Protein AF-A0A6P8I8G4-F1 (afdb_monomer_lite)

Structure (mmCIF, N/CA/C/O backbone):
data_AF-A0A6P8I8G4-F1
#
_entry.id   AF-A0A6P8I8G4-F1
#
loop_
_atom_site.group_PDB
_atom_site.id
_atom_site.type_symbol
_atom_site.label_atom_id
_atom_site.label_alt_id
_atom_site.label_comp_id
_atom_site.label_asym_id
_atom_site.label_entity_id
_atom_site.label_seq_id
_atom_site.pdbx_PDB_ins_code
_atom_site.Cartn_x
_atom_site.Cartn_y
_atom_site.Cartn_z
_atom_site.occupancy
_atom_site.B_iso_or_equiv
_atom_site.auth_seq_id
_atom_site.auth_comp_id
_atom_site.auth_asym_id
_atom_site.auth_atom_id
_atom_site.pdbx_PDB_model_num
ATOM 1 N N . MET A 1 1 ? 8.157 68.968 18.684 1.00 52.09 1 MET A N 1
ATOM 2 C CA . MET A 1 1 ? 7.651 67.632 19.078 1.00 52.09 1 MET A CA 1
ATOM 3 C C . MET A 1 1 ? 6.289 67.262 18.448 1.00 52.09 1 MET A C 1
ATOM 5 O O . MET A 1 1 ? 5.593 66.430 19.000 1.00 52.09 1 MET A O 1
ATOM 9 N N . PHE A 1 2 ? 5.919 67.793 17.266 1.00 42.22 2 PHE A N 1
ATOM 10 C CA . PHE A 1 2 ? 4.604 67.531 16.630 1.00 42.22 2 PHE A CA 1
ATOM 11 C C . PHE A 1 2 ? 4.663 67.019 15.173 1.00 42.22 2 PHE A C 1
ATOM 13 O O . PHE A 1 2 ? 3.629 66.784 14.564 1.00 42.22 2 PHE A O 1
ATOM 20 N N . ARG A 1 3 ? 5.857 66.801 14.599 1.00 41.97 3 ARG A N 1
ATOM 21 C CA . ARG A 1 3 ? 6.014 66.341 13.199 1.00 41.97 3 ARG A CA 1
ATOM 22 C C . ARG A 1 3 ? 6.371 64.860 13.024 1.00 41.97 3 ARG A C 1
ATOM 24 O O . ARG A 1 3 ? 6.314 64.367 11.907 1.00 41.97 3 ARG A O 1
ATOM 31 N N . VAL A 1 4 ? 6.677 64.139 14.104 1.00 45.50 4 VAL A N 1
ATOM 32 C CA . VAL A 1 4 ? 7.013 62.699 14.046 1.00 45.50 4 VAL A CA 1
ATOM 33 C C . VAL A 1 4 ? 5.788 61.809 14.319 1.00 45.50 4 VAL A C 1
ATOM 35 O O . VAL A 1 4 ? 5.730 60.684 13.841 1.00 45.50 4 VAL A O 1
ATOM 38 N N . LEU A 1 5 ? 4.749 62.330 14.987 1.00 41.81 5 LEU A N 1
ATOM 39 C CA . LEU A 1 5 ? 3.529 61.568 15.299 1.00 41.81 5 LEU A CA 1
ATOM 40 C C . LEU A 1 5 ? 2.551 61.444 14.108 1.00 41.81 5 LEU A C 1
ATOM 42 O O . LEU A 1 5 ? 1.743 60.524 14.069 1.00 41.81 5 LEU A O 1
ATOM 46 N N . VAL A 1 6 ? 2.635 62.336 13.111 1.00 47.22 6 VAL A N 1
ATOM 47 C CA . VAL A 1 6 ? 1.708 62.351 11.960 1.00 47.22 6 VAL A CA 1
ATOM 48 C C . VAL A 1 6 ? 2.085 61.316 10.889 1.00 47.22 6 VAL A C 1
ATOM 50 O O . VAL A 1 6 ? 1.207 60.753 10.244 1.00 47.22 6 VAL A O 1
ATOM 53 N N . LEU A 1 7 ? 3.369 60.976 10.738 1.00 39.28 7 LEU A N 1
ATOM 54 C CA . LEU A 1 7 ? 3.827 60.013 9.720 1.00 39.28 7 LEU A CA 1
ATOM 55 C C . LEU A 1 7 ? 3.598 58.539 10.106 1.00 39.28 7 LEU A C 1
ATOM 57 O O . LEU A 1 7 ? 3.526 57.679 9.226 1.00 39.28 7 LEU A O 1
ATOM 61 N N . VAL A 1 8 ? 3.410 58.243 11.396 1.00 43.66 8 VAL A N 1
ATOM 62 C CA . VAL A 1 8 ? 3.087 56.883 11.868 1.00 43.66 8 VAL A CA 1
ATOM 63 C C . VAL A 1 8 ? 1.589 56.578 11.716 1.00 43.66 8 VAL A C 1
ATOM 65 O O . VAL A 1 8 ? 1.216 55.438 11.466 1.00 43.66 8 VAL A O 1
ATOM 68 N N . LEU A 1 9 ? 0.714 57.589 11.764 1.00 40.69 9 LEU A N 1
ATOM 69 C CA . LEU A 1 9 ? -0.734 57.386 11.604 1.00 40.69 9 LEU A CA 1
ATOM 70 C C . LEU A 1 9 ? -1.183 57.268 10.135 1.00 40.69 9 LEU A C 1
ATOM 72 O O . LEU A 1 9 ? -2.139 56.550 9.855 1.00 40.69 9 LEU A O 1
ATOM 76 N N . VAL A 1 10 ? -0.471 57.880 9.181 1.00 44.62 10 VAL A N 1
ATOM 77 C CA . VAL A 1 10 ? -0.792 57.757 7.740 1.00 44.62 10 VAL A CA 1
ATOM 78 C C . VAL A 1 10 ? -0.366 56.397 7.161 1.00 44.62 10 VAL A C 1
ATOM 80 O O . VAL A 1 10 ? -1.008 55.878 6.248 1.00 44.62 10 VAL A O 1
ATOM 83 N N . SER A 1 11 ? 0.668 55.767 7.724 1.00 40.31 11 SER A N 1
ATOM 84 C CA . SER A 1 11 ? 1.157 54.451 7.284 1.00 40.31 11 SER A CA 1
ATOM 85 C C . SER A 1 11 ? 0.366 53.269 7.864 1.00 40.31 11 SER A C 1
ATOM 87 O O . SER A 1 11 ? 0.364 52.197 7.265 1.00 40.31 11 SER A O 1
ATOM 89 N N . LEU A 1 12 ? -0.379 53.466 8.959 1.00 39.75 12 LEU A N 1
ATOM 90 C CA . LEU A 1 12 ? -1.293 52.456 9.514 1.00 39.75 12 LEU A CA 1
ATOM 91 C C . LEU A 1 12 ? -2.688 52.462 8.861 1.00 39.75 12 LEU A C 1
ATOM 93 O O . LEU A 1 12 ? -3.336 51.426 8.831 1.00 39.75 12 LEU A O 1
ATOM 97 N N . TRP A 1 13 ? -3.121 53.565 8.239 1.00 36.59 13 TRP A N 1
ATOM 98 C CA . TRP A 1 13 ? -4.384 53.610 7.477 1.00 36.59 13 TRP A CA 1
ATOM 99 C C . TRP A 1 13 ? -4.285 53.058 6.041 1.00 36.59 13 TRP A C 1
ATOM 101 O O . TRP A 1 13 ? -5.309 52.749 5.430 1.00 36.59 13 TRP A O 1
ATOM 111 N N . SER A 1 14 ? -3.074 52.883 5.498 1.00 38.28 14 SER A N 1
ATOM 112 C CA . SER A 1 14 ? -2.869 52.318 4.149 1.00 38.28 14 SER A CA 1
ATOM 113 C C . SER A 1 14 ? -2.662 50.798 4.117 1.00 38.28 14 SER A C 1
ATOM 115 O O . SER A 1 14 ? -2.617 50.232 3.033 1.00 38.28 14 SER A O 1
ATOM 117 N N . LEU A 1 15 ? -2.561 50.111 5.263 1.00 39.62 15 LEU A N 1
ATOM 118 C CA . LEU A 1 15 ? -2.460 48.640 5.294 1.00 39.62 15 LEU A CA 1
ATOM 119 C C . LEU A 1 15 ? -3.790 47.923 5.585 1.00 39.62 15 LEU A C 1
ATOM 121 O O . LEU A 1 15 ? -3.878 46.707 5.418 1.00 39.62 15 LEU A O 1
ATOM 125 N N . GLU A 1 16 ? -4.840 48.651 5.968 1.00 42.16 16 GLU A N 1
ATOM 126 C CA . GLU A 1 16 ? -6.130 48.065 6.371 1.00 42.16 16 GLU A CA 1
ATOM 127 C C . GLU A 1 16 ? -7.228 48.170 5.294 1.00 42.16 16 GLU A C 1
ATOM 129 O O . GLU A 1 16 ? -8.323 47.631 5.451 1.00 42.16 16 GLU A O 1
ATOM 134 N N . THR A 1 17 ? -6.923 48.781 4.145 1.00 41.97 17 THR A N 1
ATOM 135 C CA . THR A 1 17 ? -7.862 48.975 3.023 1.00 41.97 17 THR A CA 1
ATOM 136 C C . THR A 1 17 ? -7.674 47.998 1.851 1.00 41.97 17 THR A C 1
ATOM 138 O O . THR A 1 17 ? -8.617 47.787 1.086 1.00 41.97 17 THR A O 1
ATOM 141 N N . ASP A 1 18 ? -6.545 47.285 1.759 1.00 41.59 18 ASP A N 1
ATOM 142 C CA . ASP A 1 18 ? -6.313 46.282 0.698 1.00 41.59 18 ASP A CA 1
ATOM 143 C C . ASP A 1 18 ? -6.870 44.880 1.016 1.00 41.59 18 ASP A C 1
ATOM 145 O O . ASP A 1 18 ? -7.129 44.078 0.116 1.00 41.59 18 ASP A O 1
ATOM 149 N N . SER A 1 19 ? -7.160 44.585 2.287 1.00 41.38 19 SER A N 1
ATOM 150 C CA . SER A 1 19 ? -7.697 43.274 2.701 1.00 41.38 19 SER A CA 1
ATOM 151 C C . SER A 1 19 ? -9.216 43.135 2.492 1.00 41.38 19 SER A C 1
ATOM 153 O O . SER A 1 19 ? -9.736 42.023 2.385 1.00 41.38 19 SER A O 1
ATOM 155 N N . LEU A 1 20 ? -9.944 44.253 2.390 1.00 42.12 20 LEU A N 1
ATOM 156 C CA . LEU A 1 20 ? -11.403 44.279 2.198 1.00 42.12 20 LEU A CA 1
ATOM 157 C C . LEU A 1 20 ? -11.822 44.258 0.715 1.00 42.12 20 LEU A C 1
ATOM 159 O O . LEU A 1 20 ? -12.895 43.744 0.392 1.00 42.12 20 LEU A O 1
ATOM 163 N N . ASN A 1 21 ? -10.960 44.712 -0.202 1.00 39.59 21 ASN A N 1
ATOM 164 C CA . ASN A 1 21 ? -11.251 44.738 -1.643 1.00 39.59 21 ASN A CA 1
ATOM 165 C C . ASN A 1 21 ? -11.107 43.371 -2.341 1.00 39.59 21 ASN A C 1
ATOM 167 O O . ASN A 1 21 ? -11.777 43.109 -3.343 1.00 39.59 21 ASN A O 1
ATOM 171 N N . ILE A 1 22 ? -10.311 42.450 -1.790 1.00 43.44 22 ILE A N 1
ATOM 172 C CA . ILE A 1 22 ? -10.164 41.089 -2.338 1.00 43.44 22 ILE A CA 1
ATOM 173 C C . ILE A 1 22 ? -11.369 40.206 -1.959 1.00 43.44 22 ILE A C 1
ATOM 175 O O . ILE A 1 22 ? -11.795 39.358 -2.747 1.00 43.44 22 ILE A O 1
ATOM 179 N N . LEU A 1 23 ? -11.996 40.456 -0.802 1.00 41.53 23 LEU A N 1
ATOM 180 C CA . LEU A 1 23 ? -13.185 39.718 -0.359 1.00 41.53 23 LEU A CA 1
ATOM 181 C C . LEU A 1 23 ? -14.470 40.130 -1.101 1.00 41.53 23 LEU A C 1
ATOM 183 O O . LEU A 1 23 ? -15.397 39.324 -1.215 1.00 41.53 23 LEU A O 1
ATOM 187 N N . PHE A 1 24 ? -14.528 41.355 -1.636 1.00 38.84 24 PHE A N 1
ATOM 188 C CA . PHE A 1 24 ? -15.675 41.839 -2.412 1.00 38.84 24 PHE A CA 1
ATOM 189 C C . PHE A 1 24 ? -15.675 41.344 -3.867 1.00 38.84 24 PHE A C 1
ATOM 191 O O . PHE A 1 24 ? -16.743 41.064 -4.408 1.00 38.84 24 PHE A O 1
ATOM 198 N N . ARG A 1 25 ? -14.508 41.112 -4.491 1.00 40.84 25 ARG A N 1
ATOM 199 C CA . ARG A 1 25 ? -14.449 40.575 -5.867 1.00 40.84 25 ARG A CA 1
ATOM 200 C C . ARG A 1 25 ? -14.755 39.079 -5.997 1.00 40.84 25 ARG A C 1
ATOM 202 O O . ARG A 1 25 ? -15.101 38.643 -7.091 1.00 40.84 25 ARG A O 1
ATOM 209 N N . GLN A 1 26 ? -14.688 38.291 -4.921 1.00 40.59 26 GLN A N 1
ATOM 210 C CA . GLN A 1 26 ? -15.059 36.866 -4.971 1.00 40.59 26 GLN A CA 1
ATOM 211 C C . GLN A 1 26 ? -16.558 36.599 -4.757 1.00 40.59 26 GLN A C 1
ATOM 213 O O . GLN A 1 26 ? -17.049 35.547 -5.165 1.00 40.59 26 GLN A O 1
ATOM 218 N N . LYS A 1 27 ? -17.314 37.536 -4.166 1.00 38.44 27 LYS A N 1
ATOM 219 C CA . LYS A 1 27 ? -18.758 37.356 -3.924 1.00 38.44 27 LYS A CA 1
ATOM 220 C C . LYS A 1 27 ? -19.634 37.647 -5.146 1.00 38.44 27 LYS A C 1
ATOM 222 O O . LYS A 1 27 ? -20.702 37.049 -5.261 1.00 38.44 27 LYS A O 1
ATOM 227 N N . GLU A 1 28 ? -19.152 38.442 -6.099 1.00 39.75 28 GLU A N 1
ATOM 228 C CA . GLU A 1 28 ? -19.942 38.811 -7.284 1.00 39.75 28 GLU A CA 1
ATOM 229 C C . GLU A 1 28 ? -19.850 37.806 -8.443 1.00 39.75 28 GLU A C 1
ATOM 231 O O . GLU A 1 28 ? -20.702 37.795 -9.328 1.00 39.75 28 GLU A O 1
ATOM 236 N N . VAL A 1 29 ? -18.895 36.872 -8.395 1.00 40.12 29 VAL A N 1
ATOM 237 C CA . VAL A 1 29 ? -18.804 35.758 -9.360 1.00 40.12 29 VAL A CA 1
ATOM 238 C C . VAL A 1 29 ? -19.748 34.602 -8.984 1.00 40.12 29 VAL A C 1
ATOM 240 O O . VAL A 1 29 ? -20.195 33.853 -9.848 1.00 40.12 29 VAL A O 1
ATOM 243 N N . ILE A 1 30 ? -20.140 34.486 -7.710 1.00 40.66 30 ILE A N 1
ATOM 244 C CA . ILE A 1 30 ? -21.003 33.392 -7.224 1.00 40.66 30 ILE A CA 1
ATOM 245 C C . ILE A 1 30 ? -22.498 33.672 -7.482 1.00 40.66 30 ILE A C 1
ATOM 247 O O . ILE A 1 30 ? -23.284 32.734 -7.607 1.00 40.66 30 ILE A O 1
ATOM 251 N N . LYS A 1 31 ? -22.906 34.936 -7.671 1.00 36.34 31 LYS A N 1
ATOM 252 C CA . LYS A 1 31 ? -24.306 35.296 -7.977 1.00 36.34 31 LYS A CA 1
ATOM 253 C C . LYS A 1 31 ? -24.721 35.123 -9.445 1.00 36.34 31 LYS A C 1
ATOM 255 O O . LYS A 1 31 ? -25.916 35.118 -9.723 1.00 36.34 31 LYS A O 1
ATOM 260 N N . GLN A 1 32 ? -23.784 34.930 -10.374 1.00 34.75 32 GLN A N 1
ATOM 261 C CA . GLN A 1 32 ? -24.099 34.740 -11.802 1.00 34.75 32 GLN A CA 1
ATOM 262 C C . GLN A 1 32 ? -24.300 33.268 -12.209 1.00 34.75 32 GLN A C 1
ATOM 264 O O . GLN A 1 32 ? -24.815 32.997 -13.288 1.00 34.75 32 GLN A O 1
ATOM 269 N N . ILE A 1 33 ? -23.971 32.301 -11.343 1.00 40.22 33 ILE A N 1
ATOM 270 C CA . ILE A 1 33 ? -24.074 30.861 -11.664 1.00 40.22 33 ILE A CA 1
ATOM 271 C C . ILE A 1 33 ? -25.429 30.258 -11.228 1.00 40.22 33 ILE A C 1
ATOM 273 O O . ILE A 1 33 ? -25.799 29.174 -11.663 1.00 40.22 33 ILE A O 1
ATOM 277 N N . GLN A 1 34 ? -26.236 30.974 -10.434 1.00 34.22 34 GLN A N 1
ATOM 278 C CA . GLN A 1 34 ? -27.526 30.476 -9.923 1.00 34.22 34 GLN A CA 1
ATOM 279 C C . GLN A 1 34 ? -28.770 30.904 -10.726 1.00 34.22 34 GLN A C 1
ATOM 281 O O . GLN A 1 34 ? -29.882 30.585 -10.314 1.00 34.22 34 GLN A O 1
ATOM 286 N N . LYS A 1 35 ? -28.627 31.587 -11.874 1.00 36.12 35 LYS A N 1
ATOM 287 C CA . LYS A 1 35 ? -29.779 32.068 -12.673 1.00 36.12 35 LYS A CA 1
ATOM 288 C C . LYS A 1 35 ? -30.160 31.186 -13.875 1.00 36.12 35 LYS A C 1
ATOM 290 O O . LYS A 1 35 ? -31.176 31.443 -14.505 1.00 36.12 35 LYS A O 1
ATOM 295 N N . TYR A 1 36 ? -29.426 30.109 -14.151 1.00 34.91 36 TYR A N 1
ATOM 296 C CA . TYR A 1 36 ? -29.799 29.136 -15.188 1.00 34.91 36 TYR A CA 1
ATOM 297 C C . TYR A 1 36 ? -29.952 27.736 -14.596 1.00 34.91 36 TYR A C 1
ATOM 299 O O . TYR A 1 36 ? -29.206 26.813 -14.899 1.00 34.91 36 TYR A O 1
ATOM 307 N N . GLY A 1 37 ? -30.941 27.598 -13.714 1.00 31.44 37 GLY A N 1
ATOM 308 C CA . GLY A 1 37 ? -31.590 26.321 -13.468 1.00 31.44 37 GLY A CA 1
ATOM 309 C C . GLY A 1 37 ? -32.853 26.253 -14.315 1.00 31.44 37 GLY A C 1
ATOM 310 O O . GLY A 1 37 ? -33.825 26.934 -14.006 1.00 31.44 37 GLY A O 1
ATOM 311 N N . VAL A 1 38 ? -32.851 25.425 -15.356 1.00 32.91 38 VAL A N 1
ATOM 312 C CA . VAL A 1 38 ? -34.087 24.874 -15.919 1.00 32.91 38 VAL A CA 1
ATOM 313 C C . VAL A 1 38 ? -33.899 23.367 -15.991 1.00 32.91 38 VAL A C 1
ATOM 315 O O . VAL A 1 38 ? -33.128 22.852 -16.794 1.00 32.91 38 VAL A O 1
ATOM 318 N N . HIS A 1 39 ? -34.585 22.677 -15.084 1.00 34.22 39 HIS A N 1
ATOM 319 C CA . HIS A 1 39 ? -34.886 21.260 -15.210 1.00 34.22 39 HIS A CA 1
ATOM 320 C C . HIS A 1 39 ? -35.817 21.068 -16.415 1.00 34.22 39 HIS A C 1
ATOM 322 O O . HIS A 1 39 ? -36.857 21.724 -16.502 1.00 34.22 39 HIS A O 1
ATOM 328 N N . HIS A 1 40 ? -35.474 20.132 -17.296 1.00 32.31 40 HIS A N 1
ATOM 329 C CA . HIS A 1 40 ? -36.431 19.425 -18.144 1.00 32.31 40 HIS A CA 1
ATOM 330 C C . HIS A 1 40 ? -36.143 17.917 -18.080 1.00 32.31 40 HIS A C 1
ATOM 332 O O . HIS A 1 40 ? -34.975 17.542 -17.928 1.00 32.31 40 HIS A O 1
ATOM 338 N N . PRO A 1 41 ? -37.189 17.072 -18.097 1.00 38.88 41 PRO A N 1
ATOM 339 C CA . PRO A 1 41 ? -37.076 15.624 -17.988 1.00 38.88 41 PRO A CA 1
ATOM 340 C C . PRO A 1 41 ? -36.791 14.976 -19.352 1.00 38.88 41 PRO A C 1
ATOM 342 O O . PRO A 1 41 ? -37.094 15.554 -20.390 1.00 38.88 41 PRO A O 1
ATOM 345 N N . ASP A 1 42 ? -36.231 13.769 -19.294 1.00 41.09 42 ASP A N 1
ATOM 346 C CA . ASP A 1 42 ? -36.148 12.755 -20.351 1.00 41.09 42 ASP A CA 1
ATOM 347 C C . ASP A 1 42 ? -35.588 13.158 -21.721 1.00 41.09 42 ASP A C 1
ATOM 349 O O . ASP A 1 42 ? -36.294 13.577 -22.636 1.00 41.09 42 ASP A O 1
ATOM 353 N N . GLN A 1 43 ? -34.307 12.835 -21.905 1.00 32.03 43 GLN A N 1
ATOM 354 C CA . GLN A 1 43 ? -33.811 12.332 -23.181 1.00 32.03 43 GLN A CA 1
ATOM 355 C C . GLN A 1 43 ? -32.635 11.390 -22.914 1.00 32.03 43 GLN A C 1
ATOM 357 O O . GLN A 1 43 ? -31.518 11.825 -22.625 1.00 32.03 43 GLN A O 1
ATOM 362 N N . ASP A 1 44 ? -32.909 10.085 -22.999 1.00 41.28 44 ASP A N 1
ATOM 363 C CA . ASP A 1 44 ? -31.908 9.027 -23.117 1.00 41.28 44 ASP A CA 1
ATOM 364 C C . ASP A 1 44 ? -31.092 9.253 -24.395 1.00 41.28 44 ASP A C 1
ATOM 366 O O . ASP A 1 44 ? -31.342 8.692 -25.463 1.00 41.28 44 ASP A O 1
ATOM 370 N N . HIS A 1 45 ? -30.081 10.110 -24.293 1.00 38.59 45 HIS A N 1
ATOM 371 C CA . HIS A 1 45 ? -29.002 10.160 -25.258 1.00 38.59 45 HIS A CA 1
ATOM 372 C C . HIS A 1 45 ? -28.106 8.944 -25.010 1.00 38.59 45 HIS A C 1
ATOM 374 O O . HIS A 1 45 ? -27.099 9.016 -24.299 1.00 38.59 45 HIS A O 1
ATOM 380 N N . HIS A 1 46 ? -28.454 7.823 -25.646 1.00 46.12 46 HIS A N 1
ATOM 381 C CA . HIS A 1 46 ? -27.490 6.787 -26.004 1.00 46.12 46 HIS A CA 1
ATOM 382 C C . HIS A 1 46 ? -26.449 7.418 -26.941 1.00 46.12 46 HIS A C 1
ATOM 384 O O . HIS A 1 46 ? -26.516 7.342 -28.163 1.00 46.12 46 HIS A O 1
ATOM 390 N N . THR A 1 47 ? -25.489 8.124 -26.351 1.00 46.91 47 THR A N 1
ATOM 391 C CA . THR A 1 47 ? -24.220 8.385 -27.011 1.00 46.91 47 THR A CA 1
ATOM 392 C C . THR A 1 47 ? -23.501 7.047 -27.053 1.00 46.91 47 THR A C 1
ATOM 394 O O . THR A 1 47 ? -23.276 6.439 -26.005 1.00 46.91 47 THR A O 1
ATOM 397 N N . ASP A 1 48 ? -23.184 6.569 -28.257 1.00 47.91 48 ASP A N 1
ATOM 398 C CA . ASP A 1 48 ? -22.295 5.429 -28.489 1.00 47.91 48 ASP A CA 1
ATOM 399 C C . ASP A 1 48 ? -20.909 5.758 -27.916 1.00 47.91 48 ASP A C 1
ATOM 401 O O . ASP A 1 48 ? -19.967 6.172 -28.600 1.00 47.91 48 ASP A O 1
ATOM 405 N N . ALA A 1 49 ? -20.795 5.654 -26.594 1.00 63.28 49 ALA A N 1
ATOM 406 C CA . ALA A 1 49 ? -19.566 5.862 -25.871 1.00 63.28 49 ALA A CA 1
ATOM 407 C C . ALA A 1 49 ? -18.656 4.691 -26.225 1.00 63.28 49 ALA A C 1
ATOM 409 O O . ALA A 1 49 ? -18.841 3.572 -25.741 1.00 63.28 49 ALA A O 1
ATOM 410 N N . ARG A 1 50 ? -17.681 4.955 -27.103 1.00 71.12 50 ARG A N 1
ATOM 411 C CA . ARG A 1 50 ? -16.688 3.961 -27.519 1.00 71.12 50 ARG A CA 1
ATOM 412 C C . ARG A 1 50 ? -16.157 3.212 -26.295 1.00 71.12 50 ARG A C 1
ATOM 414 O O . ARG A 1 50 ? -15.792 3.862 -25.306 1.00 71.12 50 ARG A O 1
ATOM 421 N N . PRO A 1 51 ? -16.064 1.873 -26.354 1.00 77.88 51 PRO A N 1
ATOM 422 C CA . PRO A 1 51 ? -15.593 1.098 -25.223 1.00 77.88 51 PRO A CA 1
ATOM 423 C C . PRO A 1 51 ? -14.182 1.558 -24.849 1.00 77.88 51 PRO A C 1
ATOM 425 O O . PRO A 1 51 ? -13.278 1.650 -25.689 1.00 77.88 51 PRO A O 1
ATOM 428 N N . SER A 1 52 ? -14.009 1.890 -23.572 1.00 86.06 52 SER A N 1
ATOM 429 C CA . SER A 1 52 ? -12.701 2.202 -23.007 1.00 86.06 52 SER A CA 1
ATOM 430 C C . SER A 1 52 ? -12.123 0.946 -22.376 1.00 86.06 52 SER A C 1
ATOM 432 O O . SER A 1 52 ? -12.864 0.113 -21.875 1.00 86.06 52 SER A O 1
ATOM 434 N N . TYR A 1 53 ? -10.809 0.788 -22.386 1.00 89.75 53 TYR A N 1
ATOM 435 C CA . TYR A 1 53 ? -10.126 -0.358 -21.802 1.00 89.75 53 TYR A CA 1
ATOM 436 C C . TYR A 1 53 ? -8.975 0.115 -20.921 1.00 89.75 53 TYR A C 1
ATOM 438 O O . TYR A 1 53 ? -8.400 1.185 -21.127 1.00 89.75 53 TYR A O 1
ATOM 446 N N . CYS A 1 54 ? -8.660 -0.666 -19.893 1.00 92.81 54 CYS A N 1
ATOM 447 C CA . CYS A 1 54 ? -7.590 -0.350 -18.958 1.00 92.81 54 CYS A CA 1
ATOM 448 C C . CYS A 1 54 ? -6.313 -1.056 -19.389 1.00 92.81 54 CYS A C 1
ATOM 450 O O . CYS A 1 54 ? -6.264 -2.283 -19.414 1.00 92.81 54 CYS A O 1
ATOM 452 N N . LYS A 1 55 ? -5.277 -0.281 -19.714 1.00 93.25 55 LYS A N 1
ATOM 453 C CA . LYS A 1 55 ? -4.009 -0.814 -20.213 1.00 93.25 55 LYS A CA 1
ATOM 454 C C . LYS A 1 55 ? -2.815 -0.223 -19.490 1.00 93.25 55 LYS A C 1
ATOM 456 O O . LYS A 1 55 ? -2.884 0.871 -18.923 1.00 93.25 55 LYS A O 1
ATOM 461 N N . VAL A 1 56 ? -1.702 -0.942 -19.555 1.00 94.50 56 VAL A N 1
ATOM 462 C CA . VAL A 1 56 ? -0.402 -0.399 -19.170 1.00 94.50 56 VAL A CA 1
ATOM 463 C C . VAL A 1 56 ? 0.071 0.538 -20.282 1.00 94.50 56 VAL A C 1
ATOM 465 O O . VAL A 1 56 ? 0.148 0.158 -21.445 1.00 94.50 56 VAL A O 1
ATOM 468 N N . SER A 1 57 ? 0.395 1.770 -19.917 1.00 92.31 57 SER A N 1
ATOM 469 C CA . SER A 1 57 ? 1.096 2.739 -20.752 1.00 92.31 57 SER A CA 1
ATOM 470 C C . SER A 1 57 ? 2.485 2.954 -20.167 1.00 92.31 57 SER A C 1
ATOM 472 O O . SER A 1 57 ? 2.621 3.330 -19.000 1.00 92.31 57 SER A O 1
ATOM 474 N N . VAL A 1 58 ? 3.525 2.676 -20.952 1.00 91.81 58 VAL A N 1
ATOM 475 C CA . VAL A 1 58 ? 4.913 2.869 -20.525 1.00 91.81 58 VAL A CA 1
ATOM 476 C C . VAL A 1 58 ? 5.327 4.297 -20.846 1.00 91.81 58 VAL A C 1
ATOM 478 O O . VAL A 1 58 ? 5.329 4.711 -22.001 1.00 91.81 58 VAL A O 1
ATOM 481 N N . GLN A 1 59 ? 5.700 5.049 -19.815 1.00 86.81 59 GLN A N 1
ATOM 482 C CA . GLN A 1 59 ? 6.146 6.432 -19.950 1.00 86.81 59 GLN A CA 1
ATOM 483 C C . GLN A 1 59 ? 7.603 6.548 -19.508 1.00 86.81 59 GLN A C 1
ATOM 485 O O . GLN A 1 59 ? 7.948 6.140 -18.393 1.00 86.81 59 GLN A O 1
ATOM 490 N N . LYS A 1 60 ? 8.463 7.137 -20.351 1.00 87.94 60 LYS A N 1
ATOM 491 C CA . LYS A 1 60 ? 9.814 7.539 -19.931 1.00 87.94 60 LYS A CA 1
ATOM 492 C C . LYS A 1 60 ? 9.680 8.642 -18.887 1.00 87.94 60 LYS A C 1
ATOM 494 O O . LYS A 1 60 ? 9.161 9.713 -19.180 1.00 87.94 60 LYS A O 1
ATOM 499 N N . THR A 1 61 ? 10.108 8.355 -17.664 1.00 84.56 61 THR A N 1
ATOM 500 C CA . THR A 1 61 ? 9.996 9.282 -16.533 1.00 84.56 61 THR A CA 1
ATOM 501 C C . THR A 1 61 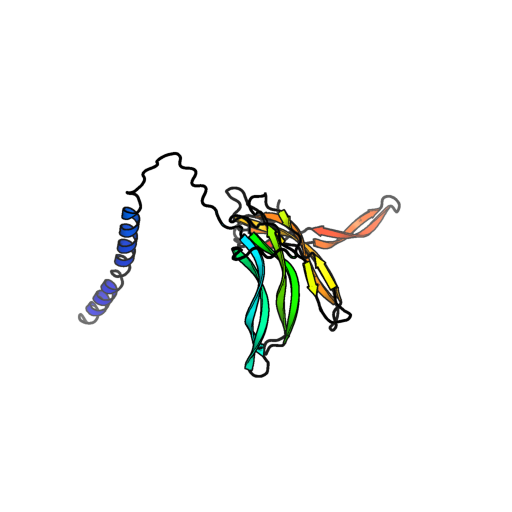? 11.376 9.497 -15.923 1.00 84.56 61 THR A C 1
ATOM 503 O O . THR A 1 61 ? 12.120 8.531 -15.747 1.00 84.56 61 THR A O 1
ATOM 506 N N . ASN A 1 62 ? 11.710 10.746 -15.585 1.00 86.12 62 ASN A N 1
ATOM 507 C CA . ASN A 1 62 ? 12.851 11.059 -14.723 1.00 86.12 62 ASN A CA 1
ATOM 508 C C . ASN A 1 62 ? 12.488 10.615 -13.302 1.00 86.12 62 ASN A C 1
ATOM 510 O O . ASN A 1 62 ? 11.598 11.203 -12.691 1.00 86.12 62 ASN A O 1
ATOM 514 N N . ILE A 1 63 ? 13.116 9.552 -12.801 1.00 82.69 63 ILE A N 1
ATOM 515 C CA . ILE A 1 63 ? 12.736 8.977 -11.500 1.00 82.69 63 ILE A CA 1
ATOM 516 C C . ILE A 1 63 ? 13.562 9.581 -10.371 1.00 82.69 63 ILE A C 1
ATOM 518 O O . ILE A 1 63 ? 13.039 9.828 -9.289 1.00 82.69 63 ILE A O 1
ATOM 522 N N . ALA A 1 64 ? 14.847 9.814 -10.625 1.00 82.75 64 ALA A N 1
ATOM 523 C CA . ALA A 1 64 ? 15.768 10.383 -9.656 1.00 82.75 64 ALA A CA 1
ATOM 524 C C . ALA A 1 64 ? 17.023 10.926 -10.329 1.00 82.75 64 ALA A C 1
ATOM 526 O O . ALA A 1 64 ? 17.219 10.756 -11.533 1.00 82.75 64 ALA A O 1
ATOM 527 N N . GLN A 1 65 ? 17.879 11.540 -9.522 1.00 83.94 65 GLN A N 1
ATOM 528 C CA . GLN A 1 65 ? 19.225 11.934 -9.895 1.00 83.94 65 GLN A CA 1
ATOM 529 C C . GLN A 1 65 ? 20.224 10.869 -9.411 1.00 83.94 65 GLN A C 1
ATOM 531 O O . GLN A 1 65 ? 20.241 10.498 -8.233 1.00 83.94 65 GLN A O 1
ATOM 536 N N . GLY A 1 66 ? 21.005 10.326 -10.343 1.00 78.56 66 GLY A N 1
ATOM 537 C CA . GLY A 1 66 ? 22.058 9.352 -10.080 1.00 78.56 66 GLY A CA 1
ATOM 538 C C . GLY A 1 66 ? 23.271 9.981 -9.406 1.00 78.56 66 GLY A C 1
ATOM 539 O O . GLY A 1 66 ? 23.361 11.202 -9.287 1.00 78.56 66 GLY A O 1
ATOM 540 N N . GLN A 1 67 ? 24.206 9.136 -8.964 1.00 78.88 67 GLN A N 1
ATOM 541 C CA . GLN A 1 67 ? 25.452 9.553 -8.297 1.00 78.88 67 GLN A CA 1
ATOM 542 C C . GLN A 1 67 ? 26.325 10.483 -9.151 1.00 78.88 67 GLN A C 1
ATOM 544 O O . GLN A 1 67 ? 27.070 11.295 -8.618 1.00 78.88 67 GLN A O 1
ATOM 549 N N . ASP A 1 68 ? 26.176 10.405 -10.469 1.00 83.31 68 ASP A N 1
ATOM 550 C CA . ASP A 1 68 ? 26.818 11.253 -11.472 1.00 83.31 68 ASP A CA 1
ATOM 551 C C . ASP A 1 68 ? 26.079 12.582 -11.721 1.00 83.31 68 ASP A C 1
ATOM 553 O O . ASP A 1 68 ? 26.359 13.273 -12.699 1.00 83.31 68 ASP A O 1
ATOM 557 N N . LEU A 1 69 ? 25.108 12.928 -10.868 1.00 80.12 69 LEU A N 1
ATOM 558 C CA . LEU A 1 69 ? 24.227 14.092 -10.981 1.00 80.12 69 LEU A CA 1
ATOM 559 C C . LEU A 1 69 ? 23.346 14.109 -12.242 1.00 80.12 69 LEU A C 1
ATOM 561 O O . LEU A 1 69 ? 22.673 15.110 -12.499 1.00 80.12 69 LEU A O 1
ATOM 565 N N . LYS A 1 70 ? 23.266 13.011 -13.002 1.00 85.88 70 LYS A N 1
ATOM 566 C CA . LYS A 1 70 ? 22.385 12.910 -14.171 1.00 85.88 70 LYS A CA 1
ATOM 567 C C . LYS A 1 70 ? 21.031 12.333 -13.793 1.00 85.88 70 LYS A C 1
ATOM 569 O O . LYS A 1 70 ? 20.897 11.543 -12.859 1.00 85.88 70 LYS A O 1
ATOM 574 N N . PHE A 1 71 ? 19.995 12.709 -14.538 1.00 84.50 71 PHE A N 1
ATOM 575 C CA . PHE A 1 71 ? 18.674 12.119 -14.349 1.00 84.50 71 PHE A CA 1
ATOM 576 C C . PHE A 1 71 ? 18.651 10.668 -14.830 1.00 84.50 71 PHE A C 1
ATOM 578 O O . PHE A 1 71 ? 18.952 10.368 -15.985 1.00 84.50 71 PHE A O 1
ATOM 585 N N . ILE A 1 72 ? 18.216 9.770 -13.950 1.00 82.56 72 ILE A N 1
ATOM 586 C CA . ILE A 1 72 ? 17.943 8.377 -14.281 1.00 82.56 72 ILE A CA 1
ATOM 587 C C . ILE A 1 72 ? 16.544 8.307 -14.894 1.00 82.56 72 ILE A C 1
ATOM 589 O O . ILE A 1 72 ? 15.527 8.469 -14.208 1.00 82.56 72 ILE A O 1
ATOM 593 N N . GLN A 1 73 ? 16.499 8.033 -16.196 1.00 86.62 73 GLN A N 1
ATOM 594 C CA . GLN A 1 73 ? 15.266 7.756 -16.924 1.00 86.62 73 GLN A CA 1
ATOM 595 C C . GLN A 1 73 ? 14.980 6.258 -16.962 1.00 86.62 73 GLN A C 1
ATOM 597 O O . GLN A 1 73 ? 15.837 5.452 -17.324 1.00 86.62 73 GLN A O 1
ATOM 602 N N . ARG A 1 74 ? 13.743 5.871 -16.646 1.00 83.88 74 ARG A N 1
ATOM 603 C CA . ARG A 1 74 ? 13.242 4.514 -16.910 1.00 83.88 74 ARG A CA 1
ATOM 604 C C . ARG A 1 74 ? 11.846 4.579 -17.509 1.00 83.88 74 ARG A C 1
ATOM 606 O O . ARG A 1 74 ? 11.076 5.502 -17.236 1.00 83.88 74 ARG A O 1
ATOM 613 N N . GLY A 1 75 ? 11.523 3.574 -18.319 1.00 88.19 75 GLY A N 1
ATOM 614 C CA . GLY A 1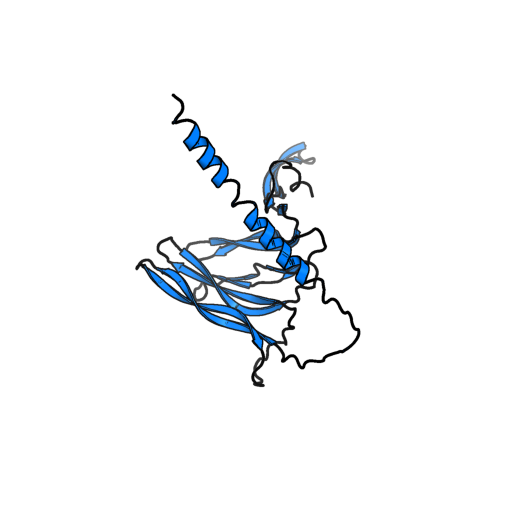 75 ? 10.148 3.312 -18.723 1.00 88.19 75 GLY A CA 1
ATOM 615 C C . GLY A 1 75 ? 9.379 2.753 -17.532 1.00 88.19 75 GLY A C 1
ATOM 616 O O . GLY A 1 75 ? 9.644 1.633 -17.106 1.00 88.19 75 GLY A O 1
ATOM 617 N N . ILE A 1 76 ? 8.456 3.540 -16.987 1.00 91.31 76 ILE A N 1
ATOM 618 C CA . ILE A 1 76 ? 7.566 3.106 -15.909 1.00 91.31 76 ILE A CA 1
ATOM 619 C C . ILE A 1 76 ? 6.188 2.860 -16.496 1.00 91.31 76 ILE A C 1
ATOM 621 O O . ILE A 1 76 ? 5.597 3.746 -17.117 1.00 91.31 76 ILE A O 1
ATOM 625 N N . GLY A 1 77 ? 5.683 1.648 -16.288 1.00 93.31 77 GLY A N 1
ATOM 626 C CA . GLY A 1 77 ? 4.317 1.284 -16.611 1.00 93.31 77 GLY A CA 1
ATOM 627 C C . GLY A 1 77 ? 3.350 1.991 -15.670 1.00 93.31 77 GLY A C 1
ATOM 628 O O . GLY A 1 77 ? 3.475 1.910 -14.445 1.00 93.31 77 GLY A O 1
ATOM 629 N N . LYS A 1 78 ? 2.364 2.676 -16.241 1.00 94.25 78 LYS A N 1
ATOM 630 C CA . LYS A 1 78 ? 1.237 3.272 -15.523 1.00 94.25 78 LYS A CA 1
ATOM 631 C C . LYS A 1 78 ? -0.060 2.762 -16.122 1.00 94.25 78 LYS A C 1
ATOM 633 O O . LYS A 1 78 ? -0.175 2.625 -17.335 1.00 94.25 78 LYS A O 1
ATOM 638 N N . CYS A 1 79 ? -1.043 2.501 -15.275 1.00 94.62 79 CYS A N 1
ATOM 639 C CA . CYS A 1 79 ? -2.362 2.108 -15.747 1.00 94.62 79 CYS A CA 1
ATOM 640 C C . CYS A 1 79 ? -3.136 3.335 -16.219 1.00 94.62 79 CYS A C 1
ATOM 642 O O . CYS A 1 79 ? -3.257 4.312 -15.480 1.00 94.62 79 CYS A O 1
ATOM 644 N N . ALA A 1 80 ? -3.653 3.270 -17.442 1.00 92.19 80 ALA A N 1
ATOM 645 C CA . ALA A 1 80 ? -4.468 4.315 -18.039 1.00 92.19 80 ALA A CA 1
ATOM 646 C C . ALA A 1 80 ? -5.674 3.704 -18.755 1.00 92.19 80 ALA A C 1
ATOM 648 O O . ALA A 1 80 ? -5.579 2.631 -19.356 1.00 92.19 80 ALA A O 1
ATOM 649 N N . LYS A 1 81 ? -6.808 4.409 -18.702 1.00 90.88 81 LYS A N 1
ATOM 650 C CA . LYS A 1 81 ? -7.935 4.113 -19.584 1.00 90.88 81 LYS A CA 1
ATOM 651 C C . LYS A 1 81 ? -7.645 4.673 -20.963 1.00 90.88 81 LYS A C 1
ATOM 653 O O . LYS A 1 81 ? -7.246 5.830 -21.076 1.00 90.88 81 LYS A O 1
ATOM 658 N N . VAL A 1 82 ? -7.874 3.871 -21.991 1.00 88.75 82 VAL A N 1
ATOM 659 C CA . VAL A 1 82 ? -7.726 4.285 -23.384 1.00 88.75 82 VAL A CA 1
ATOM 660 C C . VAL A 1 82 ? -8.981 3.902 -24.149 1.00 88.75 82 VAL A C 1
ATOM 662 O O . VAL A 1 82 ? -9.597 2.881 -23.863 1.00 88.75 82 VAL A O 1
ATOM 665 N N . GLN A 1 83 ? -9.397 4.753 -25.079 1.00 84.19 83 GLN A N 1
ATOM 666 C CA . GLN A 1 83 ? -10.533 4.483 -25.956 1.00 84.19 83 GLN A CA 1
ATOM 667 C C . GLN A 1 83 ? -10.088 3.588 -27.115 1.00 84.19 83 GLN A C 1
ATOM 669 O O . GLN A 1 83 ? -8.977 3.740 -27.629 1.00 84.19 83 GLN A O 1
ATOM 674 N N . SER A 1 84 ? -10.932 2.631 -27.505 1.00 70.69 84 SER A N 1
ATOM 675 C CA . SER A 1 84 ? -10.687 1.820 -28.701 1.00 70.69 84 SER A CA 1
ATOM 676 C C . SER A 1 84 ? -10.677 2.709 -29.950 1.00 70.69 84 SER A C 1
ATOM 678 O O . SER A 1 84 ? -11.619 3.470 -30.182 1.00 70.69 84 SER A O 1
ATOM 680 N N . LEU A 1 85 ? -9.591 2.632 -30.724 1.00 62.41 85 LEU A N 1
ATOM 681 C CA . LEU A 1 85 ? -9.459 3.260 -32.044 1.00 62.41 85 LEU A CA 1
ATOM 682 C C . LEU A 1 85 ? -9.475 2.223 -33.184 1.00 62.41 85 LEU A C 1
ATOM 684 O O . LEU A 1 85 ? -9.576 2.624 -34.337 1.00 62.41 85 LEU A O 1
ATOM 688 N N . SER A 1 86 ? -9.431 0.917 -32.884 1.00 53.19 86 SER A N 1
ATOM 689 C CA . SER A 1 86 ? -9.517 -0.161 -33.878 1.00 53.19 86 SER A CA 1
ATOM 690 C C . SER A 1 86 ? -9.847 -1.515 -33.240 1.00 53.19 86 SER A C 1
ATOM 692 O O . SER A 1 86 ? -9.396 -1.827 -32.137 1.00 53.19 86 SER A O 1
ATOM 694 N N . SER A 1 87 ? -10.623 -2.320 -33.966 1.00 49.44 87 SER A N 1
ATOM 695 C CA . SER A 1 87 ? -10.876 -3.741 -33.734 1.00 49.44 87 SER A CA 1
ATOM 696 C C . SER A 1 87 ? -9.654 -4.555 -34.164 1.00 49.44 87 SER A C 1
ATOM 698 O O . SER A 1 87 ? -9.477 -4.835 -35.346 1.00 49.44 87 SER A O 1
ATOM 700 N N . SER A 1 88 ? -8.785 -4.907 -33.227 1.00 46.03 88 SER A N 1
ATOM 701 C CA . SER A 1 88 ? -7.816 -5.981 -33.442 1.00 46.03 88 SER A CA 1
ATOM 702 C C . SER A 1 88 ? -7.993 -6.978 -32.308 1.00 46.03 88 SER A C 1
ATOM 704 O O . SER A 1 88 ? -7.630 -6.697 -31.164 1.00 46.03 88 SER A O 1
ATOM 706 N N . GLU A 1 89 ? -8.642 -8.086 -32.655 1.00 54.66 89 GLU A N 1
ATOM 707 C CA . GLU A 1 89 ? -8.846 -9.265 -31.826 1.00 54.66 89 GLU A CA 1
ATOM 708 C C . GLU A 1 89 ? -7.497 -9.951 -31.615 1.00 54.66 89 GLU A C 1
ATOM 710 O O . GLU A 1 89 ? -7.016 -10.640 -32.501 1.00 54.66 89 GLU A O 1
ATOM 715 N N . GLU A 1 90 ? -6.877 -9.727 -30.461 1.00 49.38 90 GLU A N 1
ATOM 716 C CA . GLU A 1 90 ? -5.956 -10.670 -29.820 1.00 49.38 90 GLU A CA 1
ATOM 717 C C . GLU A 1 90 ? -5.754 -10.201 -28.364 1.00 49.38 90 GLU A C 1
ATOM 719 O O . GLU A 1 90 ? -5.314 -9.079 -28.106 1.00 49.38 90 GLU A O 1
ATOM 724 N N . ASP A 1 91 ? -6.196 -11.033 -27.410 1.00 48.78 91 ASP A N 1
ATOM 725 C CA . ASP A 1 91 ? -6.222 -10.796 -25.952 1.00 48.78 91 ASP A CA 1
ATOM 726 C C . ASP A 1 91 ? -6.939 -9.506 -25.500 1.00 48.78 91 ASP A C 1
ATOM 728 O O . ASP A 1 91 ? -6.416 -8.674 -24.754 1.00 48.78 91 ASP A O 1
ATOM 732 N N . GLN A 1 92 ? -8.185 -9.323 -25.948 1.00 52.19 92 GLN A N 1
ATOM 733 C CA . GLN A 1 92 ? -8.940 -8.097 -25.698 1.00 52.19 92 GLN A CA 1
ATOM 734 C C . GLN A 1 92 ? -9.359 -7.978 -24.215 1.00 52.19 92 GLN A C 1
ATOM 736 O O . GLN A 1 92 ? -10.205 -8.743 -23.743 1.00 52.19 92 GLN A O 1
ATOM 741 N N . PRO A 1 93 ? -8.809 -7.015 -23.447 1.00 60.31 93 PRO A N 1
ATOM 742 C CA . PRO A 1 93 ? -9.217 -6.805 -22.065 1.00 60.31 93 PRO A CA 1
ATOM 743 C C . PRO A 1 93 ? -10.697 -6.413 -22.010 1.00 60.31 93 PRO A C 1
ATOM 745 O O . PRO A 1 93 ? -11.171 -5.616 -22.823 1.00 60.31 93 PRO A O 1
ATOM 748 N N . SER A 1 94 ? -11.418 -6.941 -21.017 1.00 70.06 94 SER A N 1
ATOM 749 C CA . SER A 1 94 ? -12.817 -6.593 -20.754 1.00 70.06 94 SER A CA 1
ATOM 750 C C . SER A 1 94 ? -13.016 -5.074 -20.766 1.00 70.06 94 SER A C 1
ATOM 752 O O . SER A 1 94 ? -12.216 -4.346 -20.163 1.00 70.06 94 SER A O 1
ATOM 754 N N . SER A 1 95 ? -14.094 -4.611 -21.407 1.00 85.44 95 SER A N 1
ATOM 755 C CA . SER A 1 95 ? -14.466 -3.193 -21.425 1.00 85.44 95 SER A CA 1
ATOM 756 C C . SER A 1 95 ? -14.442 -2.606 -20.009 1.00 85.44 95 SER A C 1
ATOM 758 O O . SER A 1 95 ? -14.888 -3.220 -19.039 1.00 85.44 95 SER A O 1
ATOM 760 N N . CYS A 1 96 ? -13.874 -1.414 -19.890 1.00 89.50 96 CYS A N 1
ATOM 761 C CA . CYS A 1 96 ? -13.721 -0.648 -18.670 1.00 89.50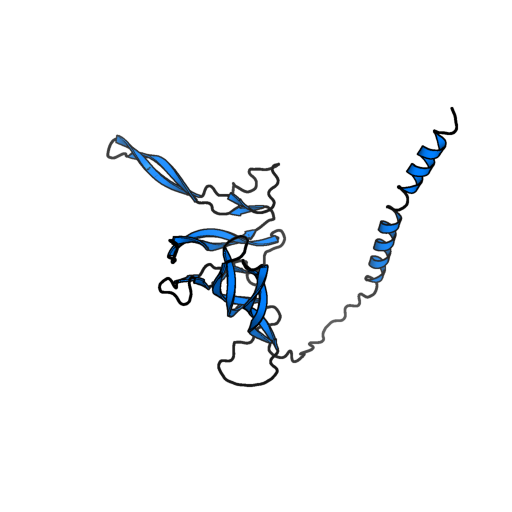 96 CYS A CA 1
ATOM 762 C C . CYS A 1 96 ? -14.738 0.497 -18.667 1.00 89.50 96 CYS A C 1
ATOM 764 O O . CYS A 1 96 ? -14.540 1.489 -19.372 1.00 89.50 96 CYS A O 1
ATOM 766 N N . PRO A 1 97 ? -15.809 0.424 -17.864 1.00 90.25 97 PRO A N 1
ATOM 767 C CA . PRO A 1 97 ? -16.783 1.503 -17.774 1.00 90.25 97 PRO A CA 1
ATOM 768 C C . PRO A 1 97 ? -16.153 2.832 -17.347 1.00 90.25 97 PRO A C 1
ATOM 770 O O . PRO A 1 97 ? -15.192 2.866 -16.567 1.00 90.25 97 PRO A O 1
ATOM 773 N N . SER A 1 98 ? -16.724 3.950 -17.798 1.00 85.25 98 SER A N 1
ATOM 774 C CA . SER A 1 98 ? -16.247 5.308 -17.489 1.00 85.25 98 SER A CA 1
ATOM 775 C C . SER A 1 98 ? -16.138 5.579 -15.984 1.00 85.25 98 SER A C 1
ATOM 777 O O . SER A 1 98 ? -15.178 6.214 -15.550 1.00 85.25 98 SER A O 1
ATOM 779 N N . HIS A 1 99 ? -17.028 4.996 -15.178 1.00 88.56 99 HIS A N 1
ATOM 780 C CA . HIS A 1 99 ? -17.068 5.165 -13.720 1.00 88.56 99 HIS A CA 1
ATOM 781 C C . HIS A 1 99 ? -16.119 4.230 -12.946 1.00 88.56 99 HIS A C 1
ATOM 783 O O . HIS A 1 99 ? -15.876 4.448 -11.761 1.00 88.56 99 HIS A O 1
ATOM 789 N N . HIS A 1 100 ? -15.547 3.206 -13.591 1.00 92.56 100 HIS A N 1
ATOM 790 C CA . HIS A 1 100 ? -14.598 2.295 -12.940 1.00 92.56 100 HIS A CA 1
ATOM 791 C C . HIS A 1 100 ? -13.211 2.939 -12.791 1.00 92.56 100 HIS A C 1
ATOM 793 O O . HIS A 1 100 ? -12.859 3.877 -13.498 1.00 92.56 100 HIS A O 1
ATOM 799 N N . LEU A 1 101 ? -12.370 2.429 -11.899 1.00 93.31 101 LEU A N 1
ATOM 800 C CA . LEU A 1 101 ? -10.976 2.852 -11.761 1.00 93.31 101 LEU A CA 1
ATOM 801 C C . LEU A 1 101 ? -10.060 1.892 -12.521 1.00 93.31 101 LEU A C 1
ATOM 803 O O . LEU A 1 101 ? -10.187 0.680 -12.377 1.00 93.31 101 LEU A O 1
ATOM 807 N N . CYS A 1 102 ? -9.110 2.427 -13.291 1.00 95.31 102 CYS A N 1
ATOM 808 C CA . CYS A 1 102 ? -8.061 1.635 -13.934 1.00 95.31 102 CYS A CA 1
ATOM 809 C C . CYS A 1 102 ? -6.835 1.583 -13.016 1.00 95.31 102 CYS A C 1
ATOM 811 O O . CYS A 1 102 ? -6.123 2.574 -12.861 1.00 95.31 102 CYS A O 1
ATOM 813 N N . LEU A 1 103 ? -6.622 0.444 -12.356 1.00 95.69 103 LEU A N 1
ATOM 814 C CA . LEU A 1 103 ? -5.626 0.295 -11.295 1.00 95.69 103 LEU A CA 1
ATOM 815 C C . LEU A 1 103 ? -4.635 -0.819 -11.619 1.00 95.69 103 LEU A C 1
ATOM 817 O O . LEU A 1 103 ? -5.003 -1.838 -12.195 1.00 95.69 103 LEU A O 1
ATOM 821 N N . ALA A 1 104 ? -3.383 -0.661 -11.182 1.00 96.50 104 ALA A N 1
ATOM 822 C CA . ALA A 1 104 ? -2.399 -1.737 -11.265 1.00 96.50 104 ALA A CA 1
ATOM 823 C C . ALA A 1 104 ? -2.823 -2.886 -10.346 1.00 96.50 104 ALA A C 1
ATOM 825 O O . ALA A 1 104 ? -2.922 -2.686 -9.130 1.00 96.50 104 ALA A O 1
ATOM 826 N N . SER A 1 105 ? -3.074 -4.058 -10.931 1.00 96.56 105 SER A N 1
ATOM 827 C CA . SER A 1 105 ? -3.293 -5.308 -10.198 1.00 96.56 105 SER A CA 1
ATOM 828 C C . SER A 1 105 ? -1.991 -6.075 -9.995 1.00 96.56 105 SER A C 1
ATOM 830 O O . SER A 1 105 ? -1.888 -6.836 -9.036 1.00 96.56 105 SER A O 1
ATOM 832 N N . LYS A 1 106 ? -0.983 -5.842 -10.847 1.00 97.81 106 LYS A N 1
ATOM 833 C CA . LYS A 1 106 ? 0.382 -6.338 -10.668 1.00 97.81 106 LYS A CA 1
ATOM 834 C C . LYS A 1 106 ? 1.399 -5.261 -11.020 1.00 97.81 106 LYS A C 1
ATOM 836 O O . LYS A 1 106 ? 1.335 -4.673 -12.100 1.00 97.81 106 LYS A O 1
ATOM 841 N N . SER A 1 107 ? 2.372 -5.075 -10.141 1.00 97.38 107 SER A N 1
ATOM 842 C CA . SER A 1 107 ? 3.516 -4.196 -10.352 1.00 97.38 107 SER A CA 1
ATOM 843 C C . SER A 1 107 ? 4.831 -4.926 -10.117 1.00 97.38 107 SER A C 1
ATOM 845 O O . SER A 1 107 ? 4.918 -5.855 -9.312 1.00 97.38 107 SER A O 1
ATOM 847 N N . GLN A 1 108 ? 5.866 -4.472 -10.803 1.00 96.50 108 GLN A N 1
ATOM 848 C CA . GLN A 1 108 ? 7.253 -4.839 -10.584 1.00 96.50 108 GLN A CA 1
ATOM 849 C C . GLN A 1 108 ? 7.960 -3.690 -9.874 1.00 96.50 108 GLN A C 1
ATOM 851 O O . GLN A 1 108 ? 7.781 -2.525 -10.231 1.00 96.50 108 GLN A O 1
ATOM 856 N N . LEU A 1 109 ? 8.721 -4.018 -8.836 1.00 94.50 109 LEU A N 1
ATOM 857 C CA . LEU A 1 109 ? 9.490 -3.044 -8.079 1.00 94.50 109 LEU A CA 1
ATOM 858 C C . LEU A 1 109 ? 10.929 -3.006 -8.589 1.00 94.50 109 LEU A C 1
ATOM 860 O O . LEU A 1 109 ? 11.534 -4.046 -8.855 1.00 94.50 109 LEU A O 1
ATOM 864 N N . HIS A 1 110 ? 11.449 -1.794 -8.724 1.00 88.81 110 HIS A N 1
ATOM 865 C CA . HIS A 1 110 ? 12.787 -1.500 -9.206 1.00 88.81 110 HIS A CA 1
ATOM 866 C C . HIS A 1 110 ? 13.516 -0.667 -8.162 1.00 88.81 110 HIS A C 1
ATOM 868 O O . HIS A 1 110 ? 13.119 0.465 -7.889 1.00 88.81 110 HIS A O 1
ATOM 874 N N . ASP A 1 111 ? 14.591 -1.218 -7.616 1.00 86.81 111 ASP A N 1
ATOM 875 C CA . ASP A 1 111 ? 15.485 -0.479 -6.735 1.00 86.81 111 ASP A CA 1
ATOM 876 C C . ASP A 1 111 ? 16.465 0.329 -7.593 1.00 86.81 111 ASP A C 1
ATOM 878 O O . ASP A 1 111 ? 17.090 -0.193 -8.519 1.00 86.81 111 ASP A O 1
ATOM 882 N N . ILE A 1 112 ? 16.540 1.630 -7.335 1.00 85.25 112 ILE A N 1
ATOM 883 C CA . ILE A 1 112 ? 17.323 2.596 -8.100 1.00 85.25 112 ILE A CA 1
ATOM 884 C C . ILE A 1 112 ? 18.252 3.308 -7.126 1.00 85.25 112 ILE A C 1
ATOM 886 O O . ILE A 1 112 ? 17.797 3.976 -6.198 1.00 85.25 112 ILE A O 1
ATOM 890 N N . SER A 1 113 ? 19.556 3.179 -7.350 1.00 83.88 113 SER A N 1
ATOM 891 C CA . SER A 1 113 ? 20.572 3.893 -6.580 1.00 83.88 113 SER A CA 1
ATOM 892 C C . SER A 1 113 ? 20.629 5.358 -7.007 1.00 83.88 113 SER A C 1
ATOM 894 O O . SER A 1 113 ? 20.783 5.670 -8.187 1.00 83.88 113 SER A O 1
ATOM 896 N N . THR A 1 114 ? 20.510 6.257 -6.039 1.00 85.12 114 THR A N 1
ATOM 897 C CA . THR A 1 114 ? 20.541 7.715 -6.210 1.00 85.12 114 THR A CA 1
ATOM 898 C C . THR A 1 114 ? 21.641 8.312 -5.334 1.00 85.12 114 THR A C 1
ATOM 900 O O . THR A 1 114 ? 22.187 7.623 -4.468 1.00 85.12 114 THR A O 1
ATOM 903 N N . ILE A 1 115 ? 21.941 9.603 -5.507 1.00 82.69 115 ILE A N 1
ATOM 904 C CA . ILE A 1 115 ? 22.841 10.333 -4.589 1.00 82.69 115 ILE A CA 1
ATOM 905 C C . ILE A 1 115 ? 22.386 10.282 -3.125 1.00 82.69 115 ILE A C 1
ATOM 907 O O . ILE A 1 115 ? 23.216 10.287 -2.225 1.00 82.69 115 ILE A O 1
ATOM 911 N N . SER A 1 116 ? 21.077 10.216 -2.876 1.00 85.12 116 SER A N 1
ATOM 912 C CA . SER A 1 116 ? 20.493 10.227 -1.530 1.00 85.12 116 SER A CA 1
ATOM 913 C C . SER A 1 116 ? 20.228 8.821 -0.977 1.00 85.12 116 SER A C 1
ATOM 915 O O . SER A 1 116 ? 19.574 8.683 0.055 1.00 85.12 116 SER A O 1
ATOM 917 N N . GLY A 1 117 ? 20.707 7.776 -1.660 1.00 84.94 117 GLY A N 1
ATOM 918 C CA . GLY A 1 117 ? 20.487 6.375 -1.299 1.00 84.94 117 GLY A CA 1
ATOM 919 C C . GLY A 1 117 ? 19.632 5.618 -2.315 1.00 84.94 117 GLY A C 1
ATOM 920 O O . GLY A 1 117 ? 19.454 6.049 -3.453 1.00 84.94 117 GLY A O 1
ATOM 921 N N . ILE A 1 118 ? 19.118 4.455 -1.924 1.00 84.94 118 ILE A N 1
ATOM 922 C CA . ILE A 1 118 ? 18.303 3.608 -2.802 1.00 84.94 118 ILE A CA 1
ATOM 923 C C . ILE A 1 118 ? 16.837 4.028 -2.689 1.00 84.94 118 ILE A C 1
ATOM 925 O O . ILE A 1 118 ? 16.291 4.104 -1.590 1.00 84.94 118 ILE A O 1
ATOM 929 N N . ILE A 1 119 ? 16.188 4.256 -3.828 1.00 87.69 119 ILE A N 1
ATOM 930 C CA . ILE A 1 119 ? 14.737 4.440 -3.910 1.00 87.69 119 ILE A CA 1
ATOM 931 C C . ILE A 1 119 ? 14.102 3.236 -4.603 1.00 87.69 119 ILE A C 1
ATOM 933 O O . ILE A 1 119 ? 14.685 2.668 -5.522 1.00 87.69 119 ILE A O 1
ATOM 937 N N . THR A 1 120 ? 12.880 2.877 -4.217 1.00 89.06 120 THR A N 1
ATOM 938 C CA . THR A 1 120 ? 12.124 1.809 -4.883 1.00 89.06 120 THR A CA 1
ATOM 939 C C . THR A 1 120 ? 11.022 2.417 -5.747 1.00 89.06 120 THR A C 1
ATOM 941 O O . THR A 1 120 ? 10.072 3.015 -5.240 1.00 89.06 120 THR A O 1
ATOM 944 N N . ALA A 1 121 ? 11.124 2.244 -7.062 1.00 90.25 121 ALA A N 1
ATOM 945 C CA . ALA A 1 121 ? 10.098 2.628 -8.024 1.00 90.25 121 ALA A CA 1
ATOM 946 C C . ALA A 1 121 ? 9.174 1.444 -8.341 1.00 90.25 121 ALA A C 1
ATOM 948 O O . ALA A 1 121 ? 9.624 0.310 -8.475 1.00 90.25 121 ALA A O 1
ATOM 949 N N . SER A 1 122 ? 7.876 1.705 -8.501 1.00 93.25 122 SER A N 1
ATOM 950 C CA . SER A 1 122 ? 6.886 0.692 -8.888 1.00 93.25 122 SER A CA 1
ATOM 951 C C . SER A 1 122 ? 6.447 0.903 -10.332 1.00 93.25 122 SER A C 1
ATOM 953 O O . SER A 1 122 ? 6.038 2.004 -10.697 1.00 93.25 122 SER A O 1
ATOM 955 N N . SER A 1 123 ? 6.522 -0.151 -11.142 1.00 95.94 123 SER A N 1
ATOM 956 C CA . SER A 1 123 ? 6.119 -0.170 -12.548 1.00 95.94 123 SER A CA 1
ATOM 957 C C . SER A 1 123 ? 4.959 -1.141 -12.736 1.00 95.94 123 SER A C 1
ATOM 959 O O . SER A 1 123 ? 5.070 -2.313 -12.380 1.00 95.94 123 SER A O 1
ATOM 961 N N . ALA A 1 124 ? 3.822 -0.671 -13.249 1.00 96.56 124 ALA A N 1
ATOM 962 C CA . ALA A 1 124 ? 2.671 -1.528 -13.514 1.00 96.56 124 ALA A CA 1
ATOM 963 C C . ALA A 1 124 ? 2.975 -2.495 -14.667 1.00 96.56 124 ALA A C 1
ATOM 965 O O . ALA A 1 124 ? 3.431 -2.076 -15.726 1.00 96.56 124 ALA A O 1
ATOM 966 N N . VAL A 1 125 ? 2.686 -3.779 -14.457 1.00 95.69 125 VAL A N 1
ATOM 967 C CA . VAL A 1 125 ? 2.828 -4.847 -15.465 1.00 95.69 125 VAL A CA 1
ATOM 968 C C . VAL A 1 125 ? 1.460 -5.364 -15.898 1.00 95.69 125 VAL A C 1
ATOM 970 O O . VAL A 1 125 ? 1.283 -5.767 -17.038 1.00 95.69 125 VAL A O 1
ATOM 973 N N . HIS A 1 126 ? 0.478 -5.326 -14.996 1.00 95.56 126 HIS A N 1
ATOM 974 C CA . HIS A 1 126 ? -0.900 -5.678 -15.303 1.00 95.56 126 HIS A CA 1
ATOM 975 C C . HIS A 1 126 ? -1.853 -4.687 -14.642 1.00 95.56 126 HIS A C 1
ATOM 977 O O . HIS A 1 126 ? -1.660 -4.289 -13.485 1.00 95.56 126 HIS A O 1
ATOM 983 N N . CYS A 1 127 ? -2.903 -4.318 -15.369 1.00 95.06 127 CYS A N 1
ATOM 984 C CA . CYS A 1 127 ? -3.933 -3.398 -14.914 1.00 95.06 127 CYS A CA 1
ATOM 985 C C . CYS A 1 127 ? -5.295 -4.088 -14.895 1.00 95.06 127 CYS A C 1
ATOM 987 O O . CYS A 1 127 ? -5.539 -5.020 -15.649 1.00 95.06 127 CYS A O 1
ATOM 989 N N . THR A 1 128 ? -6.186 -3.636 -14.023 1.00 94.12 128 THR A N 1
ATOM 990 C CA . THR A 1 128 ? -7.559 -4.130 -13.947 1.00 94.12 128 THR A CA 1
ATOM 991 C C . THR A 1 128 ? -8.517 -2.972 -13.737 1.00 94.12 128 THR A C 1
ATOM 993 O O . THR A 1 128 ? -8.174 -1.972 -13.094 1.00 94.12 128 THR A O 1
ATOM 996 N N . CYS A 1 129 ? -9.735 -3.126 -14.246 1.00 93.62 129 CYS A N 1
ATOM 997 C CA . CYS A 1 129 ? -10.834 -2.226 -13.929 1.00 93.62 129 CYS A CA 1
ATOM 998 C C . CYS A 1 129 ? -11.475 -2.650 -12.616 1.00 93.62 129 CYS A C 1
ATOM 1000 O O . CYS A 1 129 ? -11.776 -3.824 -12.413 1.00 93.62 129 CYS A O 1
ATOM 1002 N N . VAL A 1 130 ? -11.667 -1.692 -11.718 1.00 94.00 130 VAL A N 1
ATOM 1003 C CA . VAL A 1 130 ? -12.304 -1.914 -10.421 1.00 94.00 130 VAL A CA 1
ATOM 1004 C C . VAL A 1 130 ? -13.465 -0.951 -10.295 1.00 94.00 130 VAL A C 1
ATOM 1006 O O . VAL A 1 130 ? -13.267 0.252 -10.427 1.00 94.00 130 VAL A O 1
ATOM 1009 N N . ASP A 1 131 ? -14.654 -1.467 -10.015 1.00 93.56 131 ASP A N 1
ATOM 1010 C CA . ASP A 1 131 ? -15.800 -0.635 -9.669 1.00 93.56 131 ASP A CA 1
ATOM 1011 C C . ASP A 1 131 ? -15.602 -0.017 -8.270 1.00 93.56 131 ASP A C 1
ATOM 1013 O O . ASP A 1 131 ? -15.535 -0.760 -7.281 1.00 93.56 131 ASP A O 1
ATOM 1017 N N . PRO A 1 132 ? -15.472 1.318 -8.147 1.00 92.31 132 PRO A N 1
ATOM 1018 C CA . PRO A 1 132 ? -15.351 1.964 -6.852 1.00 92.31 132 PRO A CA 1
ATOM 1019 C C . PRO A 1 132 ? -16.696 2.128 -6.139 1.00 92.31 132 PRO A C 1
ATOM 1021 O O . PRO A 1 132 ? -16.667 2.511 -4.975 1.00 92.31 132 PRO A O 1
ATOM 1024 N N . SER A 1 133 ? -17.839 1.882 -6.795 1.00 90.62 133 SER A N 1
ATOM 1025 C CA . SER A 1 133 ? -19.184 2.111 -6.242 1.00 90.62 133 SER A CA 1
ATOM 1026 C C . SER A 1 133 ? -19.479 1.227 -5.028 1.00 90.62 133 SER A C 1
ATOM 1028 O O . SER A 1 133 ? -20.179 1.642 -4.104 1.00 90.62 133 SER A O 1
ATOM 1030 N N . GLN A 1 134 ? -18.872 0.040 -4.995 1.00 91.31 134 GLN A N 1
ATOM 1031 C CA . GLN A 1 134 ? -19.028 -0.938 -3.928 1.00 91.31 134 GLN A CA 1
ATOM 1032 C C . GLN A 1 134 ? -18.535 -0.410 -2.576 1.00 91.31 134 GLN A C 1
ATOM 1034 O O . GLN A 1 134 ? -17.657 0.455 -2.496 1.00 91.31 134 GLN A O 1
ATOM 1039 N N . ALA A 1 135 ? -19.065 -0.986 -1.495 1.00 93.94 135 ALA A N 1
ATOM 1040 C CA . ALA A 1 135 ? -18.619 -0.676 -0.142 1.00 93.94 135 ALA A CA 1
ATOM 1041 C C . ALA A 1 135 ? -17.100 -0.874 0.007 1.00 93.94 135 ALA A C 1
ATOM 1043 O O . ALA A 1 135 ? -16.519 -1.801 -0.568 1.00 93.94 135 ALA A O 1
ATOM 1044 N N . CYS A 1 136 ? -16.462 -0.005 0.798 1.00 96.75 136 CYS A N 1
ATOM 1045 C CA . CYS A 1 136 ? -15.020 -0.045 1.040 1.00 96.75 136 CYS A CA 1
ATOM 1046 C C . CYS A 1 136 ? -14.513 -1.448 1.389 1.00 96.75 136 CYS A C 1
ATOM 1048 O O . CYS A 1 136 ? -14.861 -2.022 2.422 1.00 96.75 136 CYS A O 1
ATOM 1050 N N . ARG A 1 137 ? -13.623 -1.966 0.540 1.00 96.81 137 ARG A N 1
ATOM 1051 C CA . ARG A 1 137 ? -13.072 -3.313 0.648 1.00 96.81 137 ARG A CA 1
ATOM 1052 C C . ARG A 1 137 ? -11.612 -3.367 0.234 1.00 96.81 137 ARG A C 1
ATOM 1054 O O . ARG A 1 137 ? -11.060 -2.463 -0.394 1.00 96.81 137 ARG A O 1
ATOM 1061 N N . ARG A 1 138 ? -10.978 -4.475 0.602 1.00 97.50 138 ARG A N 1
ATOM 1062 C CA . ARG A 1 138 ? -9.653 -4.828 0.105 1.00 97.50 138 ARG A CA 1
ATOM 1063 C C . ARG A 1 138 ? -9.792 -5.467 -1.274 1.00 97.50 138 ARG A C 1
ATOM 1065 O O . ARG A 1 138 ? -10.580 -6.391 -1.445 1.00 97.50 138 ARG A O 1
ATOM 1072 N N . VAL A 1 139 ? -8.978 -5.020 -2.218 1.00 97.19 139 VAL A N 1
ATOM 1073 C CA . VAL A 1 139 ? -8.748 -5.677 -3.510 1.00 97.19 139 VAL A CA 1
ATOM 1074 C C . VAL A 1 139 ? -7.296 -6.140 -3.586 1.00 97.19 139 VAL A C 1
ATOM 1076 O O . VAL A 1 139 ? -6.419 -5.548 -2.947 1.00 97.19 139 VAL A O 1
ATOM 1079 N N . SER A 1 140 ? -7.032 -7.211 -4.331 1.00 97.50 140 SER A N 1
ATOM 1080 C CA . SER A 1 140 ? -5.670 -7.713 -4.513 1.00 97.50 140 SER A CA 1
ATOM 1081 C C . SER A 1 140 ? -4.826 -6.758 -5.356 1.00 97.50 140 SER A C 1
ATOM 1083 O O . SER A 1 140 ? -5.305 -6.141 -6.306 1.00 97.50 140 SER A O 1
ATOM 1085 N N . SER A 1 141 ? -3.558 -6.627 -4.979 1.00 97.31 141 SER A N 1
ATOM 1086 C CA . SER A 1 141 ? -2.546 -5.828 -5.668 1.00 97.31 141 SER A CA 1
ATOM 1087 C C . SER A 1 141 ? -1.210 -6.528 -5.472 1.00 97.31 141 SER A C 1
ATOM 1089 O O . SER A 1 141 ? -0.664 -6.530 -4.370 1.00 97.31 141 SER A O 1
ATOM 1091 N N . PHE A 1 142 ? -0.703 -7.162 -6.521 1.00 98.25 142 PHE A N 1
ATOM 1092 C CA . PHE A 1 142 ? 0.506 -7.973 -6.474 1.00 98.25 142 PHE A CA 1
ATOM 1093 C C . PHE A 1 142 ? 1.746 -7.132 -6.741 1.00 98.25 142 PHE A C 1
ATOM 1095 O O . PHE A 1 142 ? 1.809 -6.405 -7.728 1.00 98.25 142 PHE A O 1
ATOM 1102 N N . HIS A 1 143 ? 2.762 -7.265 -5.900 1.00 97.62 143 HIS A N 1
ATOM 1103 C CA . HIS A 1 143 ? 4.078 -6.678 -6.122 1.00 97.62 143 HIS A CA 1
ATOM 1104 C C . HIS A 1 143 ? 5.102 -7.784 -6.363 1.00 97.62 143 HIS A C 1
ATOM 1106 O O . HIS A 1 143 ? 5.139 -8.770 -5.627 1.00 97.62 143 HIS A O 1
ATOM 1112 N N . THR A 1 144 ? 5.926 -7.603 -7.392 1.00 97.25 144 THR A N 1
ATOM 1113 C CA . THR A 1 144 ? 7.072 -8.458 -7.710 1.00 97.25 144 THR A CA 1
ATOM 1114 C C . THR A 1 144 ? 8.345 -7.761 -7.243 1.00 97.25 144 THR A C 1
ATOM 1116 O O . THR A 1 144 ? 8.713 -6.721 -7.786 1.00 97.25 144 THR A O 1
ATOM 1119 N N . TYR A 1 145 ? 9.001 -8.338 -6.243 1.00 95.06 145 TYR A N 1
ATOM 1120 C CA . TYR A 1 145 ? 10.269 -7.892 -5.669 1.00 95.06 145 TYR A CA 1
ATOM 1121 C C . TYR A 1 145 ? 11.439 -8.597 -6.359 1.00 95.06 145 TYR A C 1
ATOM 1123 O O . TYR A 1 145 ? 11.289 -9.740 -6.794 1.00 95.06 145 TYR A O 1
ATOM 1131 N N . HIS A 1 146 ? 12.590 -7.920 -6.445 1.00 92.44 146 HIS A N 1
ATOM 1132 C CA . HIS A 1 146 ? 13.865 -8.462 -6.950 1.00 92.44 146 HIS A CA 1
ATOM 1133 C C . HIS A 1 146 ? 13.747 -9.214 -8.287 1.00 92.44 146 HIS A C 1
ATOM 1135 O O . HIS A 1 146 ? 14.346 -10.272 -8.500 1.00 92.44 146 HIS A O 1
ATOM 1141 N N . ALA A 1 147 ? 12.922 -8.686 -9.189 1.00 91.56 147 ALA A N 1
ATOM 1142 C CA . ALA A 1 147 ? 12.661 -9.306 -10.476 1.00 91.56 147 ALA A CA 1
ATOM 1143 C C . ALA A 1 147 ? 13.944 -9.425 -11.316 1.00 91.56 147 ALA A C 1
ATOM 1145 O O . ALA A 1 147 ? 14.727 -8.483 -11.392 1.00 91.56 147 ALA A O 1
ATOM 1146 N N . GLY A 1 148 ? 14.136 -10.587 -11.949 1.00 89.25 148 GLY A N 1
ATOM 1147 C CA . GLY A 1 148 ? 15.356 -10.908 -12.700 1.00 89.25 148 GLY A CA 1
ATOM 1148 C C . GLY A 1 148 ? 16.491 -11.491 -11.850 1.00 89.25 148 GLY A C 1
ATOM 1149 O O . GLY A 1 148 ? 17.569 -11.724 -12.379 1.00 89.25 148 GLY A O 1
ATOM 1150 N N . SER A 1 149 ? 16.261 -11.753 -10.559 1.00 90.69 149 SER A N 1
ATOM 1151 C CA . SER A 1 149 ? 17.221 -12.424 -9.672 1.00 90.69 149 SER A CA 1
ATOM 1152 C C . SER A 1 149 ? 16.636 -13.704 -9.064 1.00 90.69 149 SER A C 1
ATOM 1154 O O . SER A 1 149 ? 15.421 -13.913 -9.100 1.00 90.69 149 SER A O 1
ATOM 1156 N N . TYR A 1 150 ? 17.488 -14.524 -8.439 1.00 93.50 150 TYR A N 1
ATOM 1157 C CA . TYR A 1 150 ? 17.068 -15.696 -7.658 1.00 93.50 150 TYR A CA 1
ATOM 1158 C C . TYR A 1 150 ? 16.098 -15.342 -6.512 1.00 93.50 150 TYR A C 1
ATOM 1160 O O . TYR A 1 150 ? 15.213 -16.122 -6.180 1.00 93.50 150 TYR A O 1
ATOM 1168 N N . TYR A 1 151 ? 16.194 -14.129 -5.957 1.00 94.06 151 TYR A N 1
ATOM 1169 C CA . TYR A 1 151 ? 15.328 -13.641 -4.874 1.00 94.06 151 TYR A CA 1
ATOM 1170 C C . TYR A 1 151 ? 13.944 -13.158 -5.347 1.00 94.06 151 TYR A C 1
ATOM 1172 O O . TYR A 1 151 ? 13.181 -12.578 -4.565 1.00 94.06 151 TYR A O 1
ATOM 1180 N N . LYS A 1 152 ? 13.598 -13.356 -6.628 1.00 95.38 152 LYS A N 1
ATOM 1181 C CA . LYS A 1 152 ? 12.321 -12.915 -7.197 1.00 95.38 152 LYS A CA 1
ATOM 1182 C C . LYS A 1 152 ? 11.150 -13.469 -6.388 1.00 95.38 152 LYS A C 1
ATOM 1184 O O . LYS A 1 152 ? 10.891 -14.667 -6.385 1.00 95.38 152 LYS A O 1
ATOM 1189 N N . THR A 1 153 ? 10.368 -12.570 -5.799 1.00 95.62 153 THR A N 1
ATOM 1190 C CA . THR A 1 153 ? 9.198 -12.938 -4.994 1.00 95.62 153 THR A CA 1
ATOM 1191 C C . THR A 1 153 ? 7.999 -12.101 -5.411 1.00 95.62 153 THR A C 1
ATOM 1193 O O . THR A 1 153 ? 8.093 -10.880 -5.499 1.00 95.62 153 THR A O 1
ATOM 1196 N N . THR A 1 154 ? 6.855 -12.740 -5.665 1.00 96.75 154 THR A N 1
ATOM 1197 C CA . THR A 1 154 ? 5.593 -12.042 -5.961 1.00 96.75 154 THR A CA 1
ATOM 1198 C C . THR A 1 154 ? 4.607 -12.257 -4.827 1.00 96.75 154 THR A C 1
ATOM 1200 O O . THR A 1 154 ? 4.381 -13.393 -4.424 1.00 96.75 154 THR A O 1
ATOM 1203 N N . MET A 1 155 ? 3.992 -11.187 -4.324 1.00 96.56 155 MET A N 1
ATOM 1204 C CA . MET A 1 155 ? 2.981 -11.297 -3.269 1.00 96.56 155 MET A CA 1
ATOM 1205 C C . MET A 1 155 ? 1.887 -10.247 -3.381 1.00 96.56 155 MET A C 1
ATOM 1207 O O . MET A 1 155 ? 2.122 -9.125 -3.823 1.00 96.56 155 MET A O 1
ATOM 1211 N N . ASP A 1 156 ? 0.693 -10.612 -2.923 1.00 97.75 156 ASP A N 1
ATOM 1212 C CA . ASP A 1 156 ? -0.433 -9.694 -2.792 1.00 97.75 156 ASP A CA 1
ATOM 1213 C C . ASP A 1 156 ? -0.261 -8.797 -1.555 1.00 97.75 156 ASP A C 1
ATOM 1215 O O . ASP A 1 156 ? -0.470 -9.236 -0.418 1.00 97.75 156 ASP A O 1
ATOM 1219 N N . VAL A 1 157 ? 0.084 -7.528 -1.781 1.00 97.06 157 VAL A N 1
ATOM 1220 C CA . VAL A 1 157 ? 0.155 -6.493 -0.736 1.00 97.06 157 VAL A CA 1
ATOM 1221 C C . VAL A 1 157 ? -1.208 -5.847 -0.469 1.00 97.06 157 VAL A C 1
ATOM 1223 O O . VAL A 1 157 ? -1.444 -5.326 0.621 1.00 97.06 157 VAL A O 1
ATOM 1226 N N . GLY A 1 158 ? -2.143 -5.970 -1.412 1.00 97.44 158 GLY A N 1
ATOM 1227 C CA . GLY A 1 158 ? -3.496 -5.431 -1.345 1.00 97.44 158 GLY A CA 1
ATOM 1228 C C . GLY A 1 158 ? -3.589 -3.918 -1.547 1.00 97.44 158 GLY A C 1
ATOM 1229 O O . GLY A 1 158 ? -2.617 -3.175 -1.428 1.00 97.44 158 GLY A O 1
ATOM 1230 N N . ARG A 1 159 ? -4.805 -3.454 -1.832 1.00 96.88 159 ARG A N 1
ATOM 1231 C CA . ARG A 1 159 ? -5.196 -2.039 -1.900 1.00 96.88 159 ARG A CA 1
ATOM 1232 C C . ARG A 1 159 ? -6.612 -1.882 -1.349 1.00 96.88 159 ARG A C 1
ATOM 1234 O O . ARG A 1 159 ? -7.412 -2.807 -1.438 1.00 96.88 159 ARG A O 1
ATOM 1241 N N . CYS A 1 160 ? -6.927 -0.717 -0.792 1.00 97.44 160 CYS A N 1
ATOM 1242 C CA . CYS A 1 160 ? -8.292 -0.383 -0.391 1.00 97.44 160 CYS A CA 1
ATOM 1243 C C . CYS A 1 160 ? -8.995 0.404 -1.496 1.00 97.44 160 CYS A C 1
ATOM 1245 O O . CYS A 1 160 ? -8.438 1.384 -1.991 1.00 97.44 160 CYS A O 1
ATOM 1247 N N . VAL A 1 161 ? -10.192 -0.037 -1.879 1.00 96.56 161 VAL A N 1
ATOM 1248 C CA . VAL A 1 161 ? -11.043 0.601 -2.892 1.00 96.56 161 VAL A CA 1
ATOM 1249 C C . VAL A 1 161 ? -12.497 0.510 -2.440 1.00 96.56 161 VAL A C 1
ATOM 1251 O O . VAL A 1 161 ? -12.891 -0.466 -1.805 1.00 96.56 161 VAL A O 1
ATOM 1254 N N . GLY A 1 162 ? -13.283 1.530 -2.760 1.00 94.75 162 GLY A N 1
ATOM 1255 C CA . GLY A 1 162 ? -14.724 1.555 -2.539 1.00 94.75 162 GLY A CA 1
ATOM 1256 C C . GLY A 1 162 ? -15.206 2.916 -2.057 1.00 94.75 162 GLY A C 1
ATOM 1257 O O . GLY A 1 162 ? -14.403 3.803 -1.739 1.00 94.75 162 GLY A O 1
ATOM 1258 N N . THR A 1 163 ? -16.520 3.063 -1.975 1.00 93.31 163 THR A N 1
ATOM 1259 C CA . THR A 1 163 ? -17.177 4.255 -1.446 1.00 93.31 163 THR A CA 1
ATOM 1260 C C . THR A 1 163 ? -17.436 4.141 0.053 1.00 93.31 163 THR A C 1
ATOM 1262 O O . THR A 1 163 ? -17.441 3.058 0.647 1.00 93.31 163 THR A O 1
ATOM 1265 N N . CYS A 1 164 ? -17.618 5.304 0.678 1.00 93.75 164 CYS A N 1
ATOM 1266 C CA . CYS A 1 164 ? -17.947 5.437 2.089 1.00 93.75 164 CYS A CA 1
ATOM 1267 C C . CYS A 1 164 ? -19.195 6.298 2.262 1.00 93.75 164 CYS A C 1
ATOM 1269 O O . CYS A 1 164 ? -19.392 7.267 1.530 1.00 93.75 164 CYS A O 1
ATOM 1271 N N . ALA A 1 165 ? -20.023 5.947 3.246 1.00 87.25 165 ALA A N 1
ATOM 1272 C CA . ALA A 1 165 ? -21.228 6.696 3.576 1.00 87.25 165 ALA A CA 1
ATOM 1273 C C . ALA A 1 165 ? -20.903 8.108 4.101 1.00 87.25 165 ALA A C 1
ATOM 1275 O O . ALA A 1 165 ? -19.792 8.385 4.574 1.00 87.25 165 ALA A O 1
ATOM 1276 N N . LYS A 1 166 ? -21.900 9.004 4.061 1.00 79.19 166 LYS A N 1
ATOM 1277 C CA . LYS A 1 166 ? -21.784 10.377 4.580 1.00 79.19 166 LYS A CA 1
ATOM 1278 C C . LYS A 1 166 ? -21.246 10.362 6.021 1.00 79.19 166 LYS A C 1
ATOM 1280 O O . LYS A 1 166 ? -21.789 9.694 6.894 1.00 79.19 166 LYS A O 1
ATOM 1285 N N . GLY A 1 167 ? -20.160 11.101 6.263 1.00 71.81 167 GLY A N 1
ATOM 1286 C CA . GLY A 1 167 ? -19.492 11.195 7.571 1.00 71.81 167 GLY A CA 1
ATOM 1287 C C . GLY A 1 167 ? -18.208 10.362 7.720 1.00 71.81 167 GLY A C 1
ATOM 1288 O O . GLY A 1 167 ? -17.433 10.603 8.648 1.00 71.81 167 GLY A O 1
ATOM 1289 N N . GLN A 1 168 ? -17.922 9.440 6.796 1.00 76.75 168 GLN A N 1
ATOM 1290 C CA . GLN A 1 168 ? -16.612 8.794 6.648 1.00 76.75 168 GLN A CA 1
ATOM 1291 C C . GLN A 1 168 ? -15.961 9.299 5.359 1.00 76.75 168 GLN A C 1
ATOM 1293 O O . GLN A 1 168 ? -16.599 9.359 4.315 1.00 76.75 168 GLN A O 1
ATOM 1298 N N . LYS A 1 169 ? -14.697 9.725 5.433 1.00 79.81 169 LYS A N 1
ATOM 1299 C CA . LYS A 1 169 ? -14.086 10.520 4.356 1.00 79.81 169 LYS A CA 1
ATOM 1300 C C . LYS A 1 169 ? -13.377 9.672 3.306 1.00 79.81 169 LYS A C 1
ATOM 1302 O O . LYS A 1 169 ? -13.295 10.088 2.158 1.00 79.81 169 LYS A O 1
ATOM 1307 N N . THR A 1 170 ? -12.813 8.527 3.692 1.00 90.44 170 THR A N 1
ATOM 1308 C CA . THR A 1 170 ? -11.913 7.762 2.815 1.00 90.44 170 THR A CA 1
ATOM 1309 C C . THR A 1 170 ? -11.914 6.273 3.138 1.00 90.44 170 THR A C 1
ATOM 1311 O O . THR A 1 170 ? -11.856 5.908 4.312 1.00 90.44 170 THR A O 1
ATOM 1314 N N . CYS A 1 171 ? -11.874 5.422 2.112 1.00 95.25 171 CYS A N 1
ATOM 1315 C CA . CYS A 1 171 ? -11.607 3.992 2.256 1.00 95.25 171 CYS A CA 1
ATOM 1316 C C . CYS A 1 171 ? -10.106 3.760 2.495 1.00 95.25 171 CYS A C 1
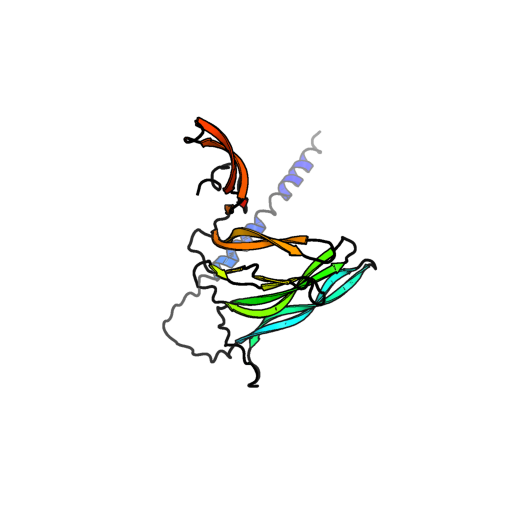ATOM 1318 O O . CYS A 1 171 ? -9.282 4.085 1.638 1.00 95.25 171 CYS A O 1
ATOM 1320 N N . LYS A 1 172 ? -9.727 3.240 3.670 1.00 95.50 172 LYS A N 1
ATOM 1321 C CA . LYS A 1 172 ? -8.318 3.081 4.077 1.00 95.50 172 LYS A CA 1
ATOM 1322 C C . LYS A 1 172 ? -8.054 1.737 4.745 1.00 95.50 172 LYS A C 1
ATOM 1324 O O . LYS A 1 172 ? -8.967 1.054 5.202 1.00 95.50 172 LYS A O 1
ATOM 1329 N N . ALA A 1 173 ? -6.776 1.366 4.805 1.00 96.12 173 ALA A N 1
ATOM 1330 C CA . ALA A 1 173 ? -6.333 0.176 5.516 1.00 96.12 173 ALA A CA 1
ATOM 1331 C C . ALA A 1 173 ? -6.468 0.396 7.027 1.00 96.12 173 ALA A C 1
ATOM 1333 O O . ALA A 1 173 ? -5.887 1.331 7.577 1.00 96.12 173 ALA A O 1
ATOM 1334 N N . VAL A 1 174 ? -7.214 -0.485 7.690 1.00 94.88 174 VAL A N 1
ATOM 1335 C CA . VAL A 1 174 ? -7.385 -0.487 9.154 1.00 94.88 174 VAL A CA 1
ATOM 1336 C C . VAL A 1 174 ? -6.646 -1.639 9.821 1.00 94.88 174 VAL A C 1
ATOM 1338 O O . VAL A 1 174 ? -6.477 -1.644 11.036 1.00 94.88 174 VAL A O 1
ATOM 1341 N N . SER A 1 175 ? -6.157 -2.605 9.043 1.00 95.31 175 SER A N 1
ATOM 1342 C CA . SER A 1 175 ? -5.253 -3.640 9.532 1.00 95.31 175 SER A CA 1
ATOM 1343 C C . SER A 1 175 ? -4.222 -4.002 8.472 1.00 95.31 175 SER A C 1
ATOM 1345 O O . SER A 1 175 ? -4.537 -4.127 7.283 1.00 95.31 175 SER A O 1
ATOM 1347 N N . THR A 1 176 ? -2.982 -4.155 8.927 1.00 94.88 176 THR A N 1
ATOM 1348 C CA . THR A 1 176 ? -1.840 -4.571 8.119 1.00 94.88 176 THR A CA 1
ATOM 1349 C C . THR A 1 176 ? -1.034 -5.614 8.874 1.00 94.88 176 THR A C 1
ATOM 1351 O O . THR A 1 176 ? -0.895 -5.527 10.093 1.00 94.88 176 THR A O 1
ATOM 1354 N N . THR A 1 177 ? -0.457 -6.562 8.152 1.00 92.88 177 THR A N 1
ATOM 1355 C CA . THR A 1 177 ? 0.525 -7.518 8.670 1.00 92.88 177 THR A CA 1
ATOM 1356 C C . THR A 1 177 ? 1.860 -7.294 7.985 1.00 92.88 177 THR A C 1
ATOM 1358 O O . THR A 1 177 ? 1.897 -6.884 6.826 1.00 92.88 177 THR A O 1
ATOM 1361 N N . THR A 1 178 ? 2.952 -7.586 8.677 1.00 92.12 178 THR A N 1
ATOM 1362 C CA . THR A 1 178 ? 4.292 -7.529 8.090 1.00 92.12 178 THR A CA 1
ATOM 1363 C C . THR A 1 178 ? 4.683 -8.909 7.579 1.00 92.12 178 THR A C 1
ATOM 1365 O O . THR A 1 178 ? 4.472 -9.900 8.272 1.00 92.12 178 THR A O 1
ATOM 1368 N N . ILE A 1 179 ? 5.235 -8.966 6.371 1.00 92.88 179 ILE A N 1
ATOM 1369 C CA . ILE A 1 179 ? 5.791 -10.173 5.757 1.00 92.88 179 ILE A CA 1
ATOM 1370 C C . ILE A 1 179 ? 7.265 -9.908 5.471 1.00 92.88 179 ILE A C 1
ATOM 1372 O O . ILE A 1 179 ? 7.619 -8.815 5.034 1.00 92.88 179 ILE A O 1
ATOM 1376 N N . SER A 1 180 ? 8.111 -10.898 5.736 1.00 94.88 180 SER A N 1
ATOM 1377 C CA . SER A 1 180 ? 9.532 -10.838 5.405 1.00 94.88 180 SER A CA 1
ATOM 1378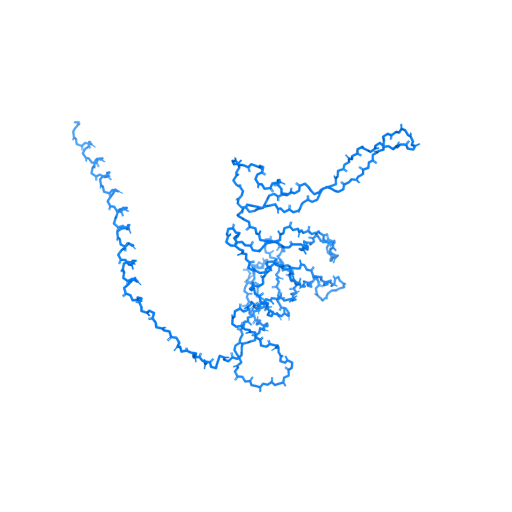 C C . SER A 1 180 ? 9.751 -11.274 3.956 1.00 94.88 180 SER A C 1
ATOM 1380 O O . SER A 1 180 ? 9.222 -12.304 3.539 1.00 94.88 180 SER A O 1
ATOM 1382 N N . VAL A 1 181 ? 10.508 -10.492 3.190 1.00 94.38 181 VAL A N 1
ATOM 1383 C CA . VAL A 1 181 ? 10.854 -10.775 1.792 1.00 94.38 181 VAL A CA 1
ATOM 1384 C C . VAL A 1 181 ? 12.359 -10.888 1.694 1.00 94.38 181 VAL A C 1
ATOM 1386 O O . VAL A 1 181 ? 13.064 -9.913 1.944 1.00 94.38 181 VAL A O 1
ATOM 1389 N N . ASN A 1 182 ? 12.851 -12.069 1.338 1.00 94.38 182 ASN A N 1
ATOM 1390 C CA . ASN A 1 182 ? 14.281 -12.285 1.175 1.00 94.38 182 ASN A CA 1
ATOM 1391 C C . ASN A 1 182 ? 14.780 -11.533 -0.058 1.00 94.38 182 ASN A C 1
ATOM 1393 O O . ASN A 1 182 ? 14.166 -11.598 -1.124 1.00 94.38 182 ASN A O 1
ATOM 1397 N N . GLY A 1 183 ? 15.896 -10.834 0.101 1.00 91.50 183 GLY A N 1
ATOM 1398 C CA . GLY A 1 183 ? 16.564 -10.105 -0.960 1.00 91.50 183 GLY A CA 1
ATOM 1399 C C . GLY A 1 183 ? 18.077 -10.306 -0.910 1.00 91.50 183 GLY A C 1
ATOM 1400 O O . GLY A 1 183 ? 18.601 -10.882 0.045 1.00 91.50 183 GLY A O 1
ATOM 1401 N N . PRO A 1 184 ? 18.797 -9.791 -1.919 1.00 88.62 184 PRO A N 1
ATOM 1402 C CA . PRO A 1 184 ? 20.253 -9.908 -1.998 1.00 88.62 184 PRO A CA 1
ATOM 1403 C C . PRO A 1 184 ? 20.980 -9.244 -0.819 1.00 88.62 184 PRO A C 1
ATOM 1405 O O . PRO A 1 184 ? 22.067 -9.675 -0.457 1.00 88.62 184 PRO A O 1
ATOM 1408 N N . ASN A 1 185 ? 20.360 -8.242 -0.188 1.00 87.88 185 ASN A N 1
ATOM 1409 C CA . ASN A 1 185 ? 20.911 -7.505 0.955 1.00 87.88 185 ASN A CA 1
ATOM 1410 C C . ASN A 1 185 ? 20.278 -7.935 2.293 1.00 87.88 185 ASN A C 1
ATOM 1412 O O . ASN A 1 185 ? 20.222 -7.152 3.239 1.00 87.88 185 ASN A O 1
ATOM 1416 N N . GLY A 1 186 ? 19.747 -9.158 2.359 1.00 90.12 186 GLY A N 1
ATOM 1417 C CA . GLY A 1 186 ? 18.998 -9.660 3.506 1.00 90.12 186 GLY A CA 1
ATOM 1418 C C . GLY A 1 186 ? 17.488 -9.478 3.365 1.00 90.12 186 GLY A C 1
ATOM 1419 O O . GLY A 1 186 ? 16.969 -9.059 2.327 1.00 90.12 186 GLY A O 1
ATOM 1420 N N . ALA A 1 187 ? 16.762 -9.865 4.412 1.00 92.69 187 ALA A N 1
ATOM 1421 C CA . ALA A 1 187 ? 15.309 -9.863 4.389 1.00 92.69 187 ALA A CA 1
ATOM 1422 C C . ALA A 1 187 ? 14.734 -8.480 4.731 1.00 92.69 187 ALA A C 1
ATOM 1424 O O . ALA A 1 187 ? 15.126 -7.854 5.716 1.00 92.69 187 ALA A O 1
ATOM 1425 N N . GLN A 1 188 ? 13.768 -8.020 3.938 1.00 91.25 188 GLN A N 1
ATOM 1426 C CA . GLN A 1 188 ? 13.066 -6.757 4.150 1.00 91.25 188 GLN A CA 1
ATOM 1427 C C . GLN A 1 188 ? 11.628 -6.975 4.629 1.00 91.25 188 GLN A C 1
ATOM 1429 O O . GLN A 1 188 ? 10.920 -7.874 4.175 1.00 91.25 188 GLN A O 1
ATOM 1434 N N . CYS A 1 189 ? 11.171 -6.112 5.535 1.00 92.81 189 CYS A N 1
ATOM 1435 C CA . CYS A 1 189 ? 9.807 -6.136 6.052 1.00 92.81 189 CYS A CA 1
ATOM 1436 C C . CYS A 1 189 ? 8.851 -5.366 5.132 1.00 92.81 189 CYS A C 1
ATOM 1438 O O . CYS A 1 189 ? 8.934 -4.144 5.014 1.00 92.81 189 CYS A O 1
ATOM 1440 N N . VAL A 1 190 ? 7.873 -6.059 4.555 1.00 93.31 190 VAL A N 1
ATOM 1441 C CA . VAL A 1 190 ? 6.835 -5.479 3.697 1.00 93.31 190 VAL A CA 1
ATOM 1442 C C . VAL A 1 190 ? 5.489 -5.478 4.412 1.00 93.31 190 VAL A C 1
ATOM 1444 O O . VAL A 1 190 ? 5.080 -6.469 5.016 1.00 93.31 190 VAL A O 1
ATOM 1447 N N . LYS A 1 191 ? 4.759 -4.363 4.320 1.00 93.81 191 LYS A N 1
ATOM 1448 C CA . LYS A 1 191 ? 3.396 -4.255 4.853 1.00 93.81 191 LYS A CA 1
ATOM 1449 C C . LYS A 1 191 ? 2.387 -4.808 3.847 1.00 93.81 191 LYS A C 1
ATOM 1451 O O . LYS A 1 191 ? 2.253 -4.280 2.748 1.00 93.81 191 LYS A O 1
ATOM 1456 N N . LYS A 1 192 ? 1.623 -5.816 4.263 1.00 96.31 192 LYS A N 1
ATOM 1457 C CA . LYS A 1 192 ? 0.452 -6.347 3.560 1.00 96.31 192 LYS A CA 1
ATOM 1458 C C . LYS A 1 192 ? -0.820 -5.842 4.227 1.00 96.31 192 LYS A C 1
ATOM 1460 O O . LYS A 1 192 ? -1.011 -6.022 5.427 1.00 96.31 192 LYS A O 1
ATOM 1465 N N . ILE A 1 193 ? -1.715 -5.243 3.453 1.00 97.94 193 ILE A N 1
ATOM 1466 C CA . ILE A 1 193 ? -3.053 -4.866 3.917 1.00 97.94 193 ILE A CA 1
ATOM 1467 C C . ILE A 1 193 ? -3.863 -6.142 4.127 1.00 97.94 193 ILE A C 1
ATOM 1469 O O . ILE A 1 193 ? -3.866 -7.012 3.261 1.00 97.94 193 ILE A O 1
ATOM 1473 N N . THR A 1 194 ? -4.569 -6.254 5.250 1.00 96.69 194 THR A N 1
ATOM 1474 C CA . THR A 1 194 ? -5.460 -7.391 5.543 1.00 96.69 194 THR A CA 1
ATOM 1475 C C . THR A 1 194 ? -6.918 -6.969 5.631 1.00 96.69 194 THR A C 1
ATOM 1477 O O . THR A 1 194 ? -7.787 -7.711 5.185 1.00 96.69 194 THR A O 1
ATOM 1480 N N . LYS A 1 195 ? -7.200 -5.764 6.144 1.00 96.94 195 LYS A N 1
ATOM 1481 C CA . LYS A 1 195 ? -8.556 -5.209 6.221 1.00 96.94 195 LYS A CA 1
ATOM 1482 C C . LYS A 1 195 ? -8.583 -3.745 5.799 1.00 96.94 195 LYS A C 1
ATOM 1484 O O . LYS A 1 195 ? -7.717 -2.958 6.190 1.00 96.94 195 LYS A O 1
ATOM 1489 N N . CYS A 1 196 ? -9.623 -3.396 5.054 1.00 97.12 196 CYS A N 1
ATOM 1490 C CA . CYS A 1 196 ? -9.975 -2.030 4.693 1.00 97.12 196 CYS A CA 1
ATOM 1491 C C . CYS A 1 196 ? -11.300 -1.671 5.356 1.00 97.12 196 CYS A C 1
ATOM 1493 O O . CYS A 1 196 ? -12.150 -2.541 5.528 1.00 97.12 196 CYS A O 1
ATOM 1495 N N . ALA A 1 197 ? -11.460 -0.409 5.730 1.00 95.00 197 ALA A N 1
ATOM 1496 C CA . ALA A 1 197 ? -12.729 0.116 6.201 1.00 95.00 197 ALA A CA 1
ATOM 1497 C C . ALA A 1 197 ? -12.825 1.609 5.891 1.00 95.00 197 ALA A C 1
ATOM 1499 O O . ALA A 1 197 ? -11.836 2.275 5.565 1.00 95.00 197 ALA A O 1
ATOM 1500 N N . CYS A 1 198 ? -14.035 2.134 5.999 1.00 94.44 198 CYS A N 1
ATOM 1501 C CA . CYS A 1 198 ? -14.283 3.552 5.858 1.00 94.44 198 CYS A CA 1
ATOM 1502 C C . CYS A 1 198 ? -13.863 4.304 7.116 1.00 94.44 198 CYS A C 1
ATOM 1504 O O . CYS A 1 198 ? -14.328 4.028 8.221 1.00 94.44 198 CYS A O 1
ATOM 1506 N N . THR A 1 199 ? -12.971 5.275 6.944 1.00 91.25 199 THR A N 1
ATOM 1507 C CA . THR A 1 199 ? -12.339 5.969 8.063 1.00 91.25 199 THR A CA 1
ATOM 1508 C C . THR A 1 199 ? -12.749 7.431 8.126 1.00 91.25 199 THR A C 1
ATOM 1510 O O . THR A 1 199 ? -12.964 8.100 7.109 1.00 91.25 199 THR A O 1
ATOM 1513 N N . ARG A 1 200 ? -12.786 7.964 9.347 1.00 87.94 200 ARG A N 1
ATOM 1514 C CA . ARG A 1 200 ? -12.824 9.409 9.597 1.00 87.94 200 ARG A CA 1
ATOM 1515 C C . ARG A 1 200 ? -11.424 10.015 9.428 1.00 87.94 200 ARG A C 1
ATOM 1517 O O . ARG A 1 200 ? -10.475 9.331 9.045 1.00 87.94 200 ARG A O 1
ATOM 1524 N N . THR A 1 201 ? -11.294 11.311 9.705 1.00 86.50 201 THR A N 1
ATOM 1525 C CA . THR A 1 201 ? -10.008 12.024 9.639 1.00 86.50 201 THR A CA 1
ATOM 1526 C C . THR A 1 201 ? -8.968 11.447 10.608 1.00 86.50 201 THR A C 1
ATOM 1528 O O . THR A 1 2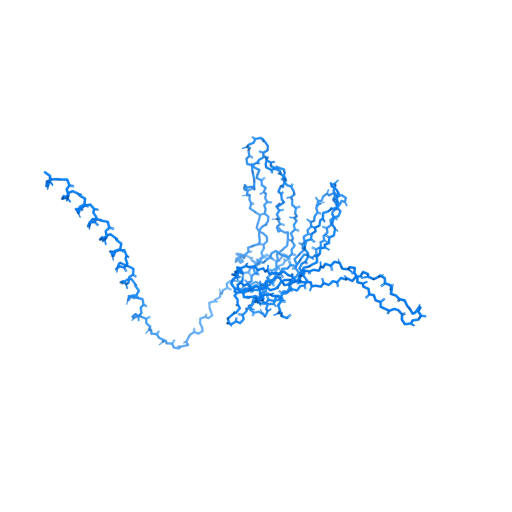01 ? -7.798 11.355 10.249 1.00 86.50 201 THR A O 1
ATOM 1531 N N . CYS A 1 202 ? -9.404 11.024 11.799 1.00 87.62 202 CYS A N 1
ATOM 1532 C CA . CYS A 1 202 ? -8.621 10.273 12.777 1.00 87.62 202 CYS A CA 1
ATOM 1533 C C . CYS A 1 202 ? -9.289 8.913 12.996 1.00 87.62 202 CYS A C 1
ATOM 1535 O O . CYS A 1 202 ? -10.508 8.854 13.178 1.00 87.62 202 CYS A O 1
ATOM 1537 N N . TYR A 1 203 ? -8.520 7.831 12.940 1.00 88.19 203 TYR A N 1
ATOM 1538 C CA . TYR A 1 203 ? -9.050 6.471 13.033 1.00 88.19 203 TYR A CA 1
ATOM 1539 C C . TYR A 1 203 ? -8.042 5.508 13.657 1.00 88.19 203 TYR A C 1
ATOM 1541 O O . TYR A 1 203 ? -6.833 5.750 13.637 1.00 88.19 203 TYR A O 1
ATOM 1549 N N . ARG A 1 204 ? -8.555 4.404 14.203 1.00 90.38 204 ARG A N 1
ATOM 1550 C CA . ARG A 1 204 ? -7.749 3.309 14.740 1.00 90.38 204 ARG A CA 1
ATOM 1551 C C . ARG A 1 204 ? -7.206 2.444 13.608 1.00 90.38 204 ARG A C 1
ATOM 1553 O O . ARG A 1 204 ? -7.950 2.041 12.717 1.00 90.38 204 ARG A O 1
ATOM 1560 N N . VAL A 1 205 ? -5.932 2.090 13.688 1.00 91.69 205 VAL A N 1
ATOM 1561 C CA . VAL A 1 205 ? -5.315 1.028 12.890 1.00 91.69 205 VAL A CA 1
ATOM 1562 C C . VAL A 1 205 ? -4.847 -0.066 13.839 1.00 91.69 205 VAL A C 1
ATOM 1564 O O . VAL A 1 205 ? -4.331 0.225 14.917 1.00 91.69 205 VAL A O 1
ATOM 1567 N N . SER A 1 206 ? -5.053 -1.320 13.448 1.00 92.38 206 SER A N 1
ATOM 1568 C CA . SER A 1 206 ? -4.544 -2.498 14.148 1.00 92.38 206 SER A CA 1
ATOM 1569 C C . SER A 1 206 ? -3.029 -2.397 14.313 1.00 92.38 206 SER A C 1
ATOM 1571 O O . SER A 1 206 ? -2.303 -2.238 13.330 1.00 92.38 206 SER A O 1
ATOM 1573 N N . HIS A 1 207 ? -2.556 -2.479 15.555 1.00 90.69 207 HIS A N 1
ATOM 1574 C CA . HIS A 1 207 ? -1.133 -2.457 15.888 1.00 90.69 207 HIS A CA 1
ATOM 1575 C C . HIS A 1 207 ? -0.886 -3.500 16.964 1.00 90.69 207 HIS A C 1
ATOM 1577 O O . HIS A 1 207 ? -1.310 -3.339 18.106 1.00 90.69 207 HIS A O 1
ATOM 1583 N N . LYS A 1 208 ? -0.255 -4.604 16.572 1.00 89.06 208 LYS A N 1
ATOM 1584 C CA . LYS A 1 208 ? -0.045 -5.765 17.434 1.00 89.06 208 LYS A CA 1
ATOM 1585 C C . LYS A 1 208 ? 1.317 -5.682 18.107 1.00 89.06 208 LYS A C 1
ATOM 1587 O O . LYS A 1 208 ? 2.318 -5.432 17.441 1.00 89.06 208 LYS A O 1
ATOM 1592 N N . GLN A 1 209 ? 1.349 -5.923 19.410 1.00 89.00 209 GLN A N 1
ATOM 1593 C CA . GLN A 1 209 ? 2.566 -5.977 20.212 1.00 89.00 209 GLN A CA 1
ATOM 1594 C C . GLN A 1 209 ? 2.592 -7.255 21.048 1.00 89.00 209 GLN A C 1
ATOM 1596 O O . GLN A 1 209 ? 1.548 -7.786 21.430 1.00 89.00 209 GLN A O 1
ATOM 1601 N N . LEU A 1 210 ? 3.796 -7.767 21.295 1.00 91.38 210 LEU A N 1
ATOM 1602 C CA . LEU A 1 210 ? 4.016 -8.943 22.123 1.00 91.38 210 LEU A CA 1
ATOM 1603 C C . LEU A 1 210 ? 4.158 -8.506 23.584 1.00 91.38 210 LEU A C 1
ATOM 1605 O O . LEU A 1 210 ? 5.044 -7.723 23.912 1.00 91.38 210 LEU A O 1
ATOM 1609 N N . PHE A 1 211 ? 3.305 -9.032 24.455 1.00 92.56 211 PHE A N 1
ATOM 1610 C CA . PHE A 1 211 ? 3.327 -8.772 25.889 1.00 92.56 211 PHE A CA 1
ATOM 1611 C C . PHE A 1 211 ? 3.681 -10.028 26.664 1.00 92.56 211 PHE A C 1
ATOM 1613 O O . PHE A 1 211 ? 3.218 -11.127 26.355 1.00 92.56 211 PHE A O 1
ATOM 1620 N N . ARG A 1 212 ? 4.463 -9.842 27.726 1.00 93.69 212 ARG A N 1
ATOM 1621 C CA . ARG A 1 212 ? 4.725 -10.862 28.735 1.00 93.69 212 ARG A CA 1
ATOM 1622 C C . ARG A 1 212 ? 3.647 -10.759 29.813 1.00 93.69 212 ARG A C 1
ATOM 1624 O O . ARG A 1 212 ? 3.561 -9.750 30.503 1.00 93.69 212 ARG A O 1
ATOM 1631 N N . THR A 1 213 ? 2.825 -11.791 29.956 1.00 90.25 213 THR A N 1
ATOM 1632 C CA . THR A 1 213 ? 1.719 -11.833 30.929 1.00 90.25 213 THR A CA 1
ATOM 1633 C C . THR A 1 213 ? 1.902 -12.994 31.904 1.00 90.25 213 THR A C 1
ATOM 1635 O O . THR A 1 213 ? 2.543 -13.992 31.569 1.00 90.25 213 THR A O 1
ATOM 1638 N N . ARG A 1 214 ? 1.367 -12.868 33.124 1.00 91.00 214 ARG A N 1
ATOM 1639 C CA . ARG A 1 214 ? 1.305 -13.974 34.089 1.00 91.00 214 ARG A CA 1
ATOM 1640 C C . ARG A 1 214 ? -0.036 -14.676 33.926 1.00 91.00 214 ARG A C 1
ATOM 1642 O O . ARG A 1 214 ? -1.076 -14.028 33.984 1.00 91.00 214 ARG A O 1
ATOM 1649 N N . GLN A 1 215 ? -0.006 -15.980 33.699 1.00 90.06 215 GLN A N 1
ATOM 1650 C CA . GLN A 1 215 ? -1.193 -16.822 33.698 1.00 90.06 215 GLN A CA 1
ATOM 1651 C C . GLN A 1 215 ? -1.079 -17.788 34.869 1.00 90.06 215 GLN A C 1
ATOM 1653 O O . GLN A 1 215 ? -0.069 -18.474 35.000 1.00 90.06 215 GLN A O 1
ATOM 1658 N N . PHE A 1 216 ? -2.108 -17.832 35.707 1.00 89.88 216 PHE A N 1
ATOM 1659 C CA . PHE A 1 216 ? -2.190 -18.830 36.760 1.00 89.88 216 PHE A CA 1
ATOM 1660 C C . PHE A 1 216 ? -2.536 -20.187 36.147 1.00 89.88 216 PHE A C 1
ATOM 1662 O O . PHE A 1 216 ? -3.506 -20.308 35.392 1.00 89.88 216 PHE A O 1
ATOM 1669 N N . ASP A 1 217 ? -1.715 -21.185 36.440 1.00 88.00 217 ASP A N 1
ATOM 1670 C CA . ASP A 1 217 ? -1.901 -22.560 36.014 1.00 88.00 217 ASP A CA 1
ATOM 1671 C C . ASP A 1 217 ? -2.529 -23.344 37.173 1.00 88.00 217 ASP A C 1
ATOM 1673 O O . ASP A 1 217 ? -1.901 -23.567 38.209 1.00 88.00 217 ASP A O 1
ATOM 1677 N N . LYS A 1 218 ? -3.802 -23.723 37.009 1.00 87.62 218 LYS A N 1
ATOM 1678 C CA . LYS A 1 218 ? -4.562 -24.444 38.042 1.00 87.62 218 LYS A CA 1
ATOM 1679 C C . LYS A 1 218 ? -4.000 -25.843 38.305 1.00 87.62 218 LYS A C 1
ATOM 1681 O O . LYS A 1 218 ? -4.179 -26.353 39.402 1.00 87.62 218 LYS A O 1
ATOM 1686 N N . THR A 1 219 ? -3.332 -26.448 37.322 1.00 87.19 219 THR A N 1
ATOM 1687 C CA . THR A 1 219 ? -2.767 -27.800 37.421 1.00 87.19 219 THR A CA 1
ATOM 1688 C C . THR A 1 219 ? -1.481 -27.835 38.240 1.00 87.19 219 THR A C 1
ATOM 1690 O O . THR A 1 219 ? -1.269 -28.775 38.995 1.00 87.19 219 THR A O 1
ATOM 1693 N N . THR A 1 220 ? -0.641 -26.802 38.143 1.00 86.69 220 THR A N 1
ATOM 1694 C CA . THR A 1 220 ? 0.624 -26.709 38.897 1.00 86.69 220 THR A CA 1
ATOM 1695 C C . THR A 1 220 ? 0.549 -25.770 40.103 1.00 86.69 220 THR A C 1
ATOM 1697 O O . THR A 1 220 ? 1.570 -25.525 40.742 1.00 86.69 220 THR A O 1
ATOM 1700 N N . ASN A 1 221 ? -0.636 -25.215 40.395 1.00 89.69 221 ASN A N 1
ATOM 1701 C CA . ASN A 1 221 ? -0.895 -24.221 41.444 1.00 89.69 221 ASN A CA 1
ATOM 1702 C C . ASN A 1 221 ? 0.128 -23.063 41.450 1.00 89.69 221 ASN A C 1
ATOM 1704 O O . ASN A 1 221 ? 0.586 -22.611 42.499 1.00 89.69 221 ASN A O 1
ATOM 1708 N N . SER A 1 222 ? 0.547 -22.613 40.264 1.00 90.31 222 SER A N 1
ATOM 1709 C CA . SER A 1 222 ? 1.653 -21.664 40.117 1.00 90.31 222 SER A CA 1
ATOM 1710 C C . SER A 1 222 ? 1.448 -20.694 38.954 1.00 90.31 222 SER A C 1
ATOM 1712 O O . SER A 1 222 ? 0.675 -20.928 38.024 1.00 90.31 222 SER A O 1
ATOM 1714 N N . ASN A 1 223 ? 2.129 -19.547 39.012 1.00 89.69 223 ASN A N 1
ATOM 1715 C CA . ASN A 1 223 ? 2.074 -18.541 37.956 1.00 89.69 223 ASN A CA 1
ATOM 1716 C C . ASN A 1 223 ? 3.110 -18.845 36.876 1.00 89.69 223 ASN A C 1
ATOM 1718 O O . ASN A 1 223 ? 4.312 -18.741 37.119 1.00 89.69 223 ASN A O 1
ATOM 1722 N N . ARG A 1 224 ? 2.653 -19.109 35.652 1.00 90.81 224 ARG A N 1
ATOM 1723 C CA . ARG A 1 224 ? 3.527 -19.230 34.483 1.00 90.81 224 ARG A CA 1
ATOM 1724 C C . ARG A 1 224 ? 3.584 -17.928 33.694 1.00 90.81 224 ARG A C 1
ATOM 1726 O O . ARG A 1 224 ? 2.593 -17.212 33.533 1.00 90.81 224 ARG A O 1
ATOM 1733 N N . THR A 1 225 ? 4.768 -17.617 33.177 1.00 90.88 225 THR A N 1
ATOM 1734 C CA . THR A 1 225 ? 4.935 -16.536 32.201 1.00 90.88 225 THR A CA 1
ATOM 1735 C C . THR A 1 225 ? 4.451 -17.024 30.839 1.00 90.88 225 THR A C 1
ATOM 1737 O O . THR A 1 225 ? 4.967 -18.016 30.336 1.00 90.88 225 THR A O 1
ATOM 1740 N N . VAL A 1 226 ? 3.530 -16.294 30.208 1.00 92.19 226 VAL A N 1
ATOM 1741 C CA . VAL A 1 226 ? 3.104 -16.547 28.825 1.00 92.19 226 VAL A CA 1
ATOM 1742 C C . VAL A 1 226 ? 3.221 -15.287 27.977 1.00 92.19 226 VAL A C 1
ATOM 1744 O O . VAL A 1 226 ? 2.887 -14.182 28.417 1.00 92.19 226 VAL A O 1
ATOM 1747 N N . TYR A 1 227 ? 3.680 -15.460 26.742 1.00 93.06 227 TYR A N 1
ATOM 1748 C CA . TYR A 1 227 ? 3.727 -14.391 25.753 1.00 93.06 227 TYR A CA 1
ATOM 1749 C C . TYR A 1 227 ? 2.401 -14.329 24.996 1.00 93.06 227 TYR A C 1
ATOM 1751 O O . TYR A 1 227 ? 1.900 -15.347 24.522 1.00 93.06 227 TYR A O 1
ATOM 1759 N N . ARG A 1 228 ? 1.815 -13.136 24.892 1.00 91.81 228 ARG A N 1
ATOM 1760 C CA . ARG A 1 228 ? 0.551 -12.900 24.186 1.00 91.81 228 ARG A CA 1
ATOM 1761 C C . ARG A 1 228 ? 0.705 -11.752 23.209 1.00 91.81 228 ARG A C 1
ATOM 1763 O O . ARG A 1 228 ? 1.263 -10.715 23.549 1.00 91.81 228 ARG A O 1
ATOM 1770 N N . VAL A 1 229 ? 0.177 -11.925 22.005 1.00 90.00 229 VAL A N 1
ATOM 1771 C CA . VAL A 1 229 ? 0.085 -10.840 21.027 1.00 90.00 229 VAL A CA 1
ATOM 1772 C C . VAL A 1 229 ? -1.216 -10.084 21.274 1.00 90.00 229 VAL A C 1
ATOM 1774 O O . VAL A 1 229 ? -2.293 -10.669 21.183 1.00 90.00 229 VAL A O 1
ATOM 1777 N N . ILE A 1 230 ? -1.119 -8.792 21.577 1.00 90.00 230 ILE A N 1
ATOM 1778 C CA . ILE A 1 230 ? -2.263 -7.919 21.862 1.00 90.00 230 ILE A CA 1
ATOM 1779 C C . ILE A 1 230 ? -2.301 -6.806 20.814 1.00 90.00 230 ILE A C 1
ATOM 1781 O O . ILE A 1 230 ? -1.281 -6.177 20.531 1.00 90.00 230 ILE A O 1
ATOM 1785 N N . ASP A 1 231 ? -3.473 -6.559 20.226 1.00 90.44 231 ASP A N 1
ATOM 1786 C CA . ASP A 1 231 ? -3.700 -5.393 19.368 1.00 90.44 231 ASP A CA 1
ATOM 1787 C C . ASP A 1 231 ? -3.951 -4.159 20.238 1.00 90.44 231 ASP A C 1
ATOM 1789 O O . ASP A 1 231 ? -5.083 -3.863 20.610 1.00 90.44 231 ASP A O 1
ATOM 1793 N N . VAL A 1 232 ? -2.884 -3.430 20.554 1.00 90.06 232 VAL A N 1
ATOM 1794 C CA . VAL A 1 232 ? -2.964 -2.163 21.299 1.00 90.06 232 VAL A CA 1
ATOM 1795 C C . VAL A 1 232 ? -3.486 -1.017 20.443 1.00 90.06 232 VAL A C 1
ATOM 1797 O O . VAL A 1 232 ? -4.012 -0.034 20.956 1.00 90.06 232 VAL A O 1
ATOM 1800 N N . GLY A 1 233 ? -3.374 -1.157 19.124 1.00 89.38 233 GLY A N 1
ATOM 1801 C CA . GLY A 1 233 ? -3.798 -0.143 18.181 1.00 89.38 233 GLY A CA 1
ATOM 1802 C C . GLY A 1 233 ? -2.907 1.072 18.106 1.00 89.38 233 GLY A C 1
ATOM 1803 O O . GLY A 1 233 ? -2.090 1.361 18.975 1.00 89.38 233 GLY A O 1
ATOM 1804 N N . LYS A 1 234 ? -3.074 1.800 17.009 1.00 89.12 234 LYS A N 1
ATOM 1805 C CA . LYS A 1 234 ? -2.443 3.095 16.807 1.00 89.12 234 LYS A CA 1
ATOM 1806 C C . LYS A 1 234 ? -3.404 4.025 16.092 1.00 89.12 234 LYS A C 1
ATOM 1808 O O . LYS A 1 234 ? -4.095 3.622 15.159 1.00 89.12 234 LYS A O 1
ATOM 1813 N N . CYS A 1 235 ? -3.419 5.283 16.506 1.00 89.50 235 CYS A N 1
ATOM 1814 C CA . CYS A 1 235 ? -4.177 6.303 15.805 1.00 89.50 235 CYS A CA 1
ATOM 1815 C C . CYS A 1 235 ? -3.455 6.726 14.522 1.00 89.50 235 CYS A C 1
ATOM 1817 O O . CYS A 1 235 ? -2.240 6.931 14.511 1.00 89.50 235 CYS A O 1
ATOM 1819 N N . SER A 1 236 ? -4.216 6.850 13.441 1.00 89.50 236 SER A N 1
ATOM 1820 C CA . SER A 1 236 ? -3.746 7.251 12.119 1.00 89.50 236 SER A CA 1
ATOM 1821 C C . SER A 1 236 ? -4.600 8.394 11.573 1.00 89.50 236 SER A C 1
ATOM 1823 O O . SER A 1 236 ? -5.794 8.493 11.865 1.00 89.50 236 SER A O 1
ATOM 1825 N N . GLY A 1 237 ? -3.984 9.252 10.759 1.00 87.19 237 GLY A N 1
ATOM 1826 C CA . GLY A 1 237 ? -4.602 10.463 10.222 1.00 87.19 237 GLY A CA 1
ATOM 1827 C C . GLY A 1 237 ? -4.400 11.695 11.109 1.00 87.19 237 GLY A C 1
ATOM 1828 O O . GLY A 1 237 ? -3.460 11.759 11.898 1.00 87.19 237 GLY A O 1
ATOM 1829 N N . GLN A 1 238 ? -5.258 12.704 10.948 1.00 86.25 238 GLN A N 1
ATOM 1830 C CA . GLN A 1 238 ? -5.148 13.967 11.687 1.00 86.25 238 GLN A CA 1
ATOM 1831 C C . GLN A 1 238 ? -5.892 13.842 13.016 1.00 86.25 238 GLN A C 1
ATOM 1833 O O . GLN A 1 238 ? -7.091 14.106 13.115 1.00 86.25 238 GLN A O 1
ATOM 1838 N N . CYS A 1 239 ? -5.171 13.377 14.030 1.00 83.94 239 CYS A N 1
ATOM 1839 C CA . CYS A 1 239 ? -5.686 13.172 15.375 1.00 83.94 239 CYS A CA 1
ATOM 1840 C C . CYS A 1 239 ? -5.329 14.364 16.266 1.00 83.94 239 CYS A C 1
ATOM 1842 O O . CYS A 1 239 ? -4.161 14.592 16.578 1.00 83.94 239 CYS A O 1
ATOM 1844 N N . TYR A 1 240 ? -6.332 15.139 16.680 1.00 78.88 240 TYR A N 1
ATOM 1845 C CA . TYR A 1 240 ? -6.122 16.278 17.572 1.00 78.88 240 TYR A CA 1
ATOM 1846 C C . TYR A 1 240 ? -5.909 15.804 19.015 1.00 78.88 240 TYR A C 1
ATOM 1848 O O . TYR A 1 240 ? -6.721 15.063 19.570 1.00 78.88 240 TYR A O 1
ATOM 1856 N N . LYS A 1 241 ? -4.841 16.297 19.654 1.00 65.75 241 LYS A N 1
ATOM 1857 C CA . LYS A 1 241 ? -4.417 15.914 21.015 1.00 65.75 241 LYS A CA 1
ATOM 1858 C C . LYS A 1 241 ? -5.454 16.189 22.117 1.00 65.75 241 LYS A C 1
ATOM 1860 O O . LYS A 1 241 ? -5.314 15.656 23.207 1.00 65.75 241 LYS A O 1
ATOM 1865 N N . LYS A 1 242 ? -6.502 16.980 21.849 1.00 61.66 242 LYS A N 1
ATOM 1866 C CA . LYS A 1 242 ? -7.546 17.323 22.834 1.00 61.66 242 LYS A CA 1
ATOM 1867 C C . LYS A 1 242 ? -8.488 16.154 23.182 1.00 61.66 242 LYS A C 1
ATOM 1869 O O . LYS A 1 242 ? -9.268 16.287 24.115 1.00 61.66 242 LYS A O 1
ATOM 1874 N N . ARG A 1 243 ? -8.437 15.022 22.458 1.00 58.62 243 ARG A N 1
ATOM 1875 C CA . ARG A 1 243 ? -9.180 13.784 22.785 1.00 58.62 243 ARG A CA 1
ATOM 1876 C C . ARG A 1 243 ? -8.357 12.525 22.457 1.00 58.62 243 ARG A C 1
ATOM 1878 O O . ARG A 1 243 ? -8.654 11.852 21.464 1.00 58.62 243 ARG A O 1
ATOM 1885 N N . PRO A 1 244 ? -7.332 12.191 23.264 1.00 54.47 244 PRO A N 1
ATOM 1886 C CA . PRO A 1 244 ? -6.434 11.059 23.003 1.00 54.47 244 PRO A CA 1
ATOM 1887 C C . PRO A 1 244 ? -7.158 9.700 22.983 1.00 54.47 244 PRO A C 1
ATOM 1889 O O . PRO A 1 244 ? -6.724 8.783 22.295 1.00 54.47 244 PRO A O 1
ATOM 1892 N N . SER A 1 245 ? -8.309 9.588 23.654 1.00 56.62 245 SER A N 1
ATOM 1893 C CA . SER A 1 245 ? -9.167 8.396 23.660 1.00 56.62 245 SER A CA 1
ATOM 1894 C C . SER A 1 245 ? -10.019 8.213 22.395 1.00 56.62 245 SER A C 1
ATOM 1896 O O . SER A 1 245 ? -10.500 7.112 22.148 1.00 56.62 245 SER A O 1
ATOM 1898 N N . SER A 1 246 ? -10.192 9.242 21.555 1.00 60.88 246 SER A N 1
ATOM 1899 C CA . SER A 1 246 ? -11.176 9.216 20.451 1.00 60.88 246 SER A CA 1
ATOM 1900 C C . SER A 1 246 ? -10.897 8.190 19.342 1.00 60.88 246 SER A C 1
ATOM 1902 O O . SER A 1 246 ? -11.769 7.909 18.520 1.00 60.88 246 SER A O 1
ATOM 1904 N N . CYS A 1 247 ? -9.688 7.633 19.299 1.00 71.44 247 CYS A N 1
ATOM 1905 C CA . CYS A 1 247 ? -9.244 6.716 18.254 1.00 71.44 247 CYS A CA 1
ATOM 1906 C C . CYS A 1 247 ? -8.752 5.359 18.766 1.00 71.44 247 CYS A C 1
ATOM 1908 O O . CYS A 1 247 ? -8.389 4.533 17.938 1.00 71.44 247 CYS A O 1
ATOM 1910 N N . ILE A 1 248 ? -8.729 5.111 20.081 1.00 64.75 248 ILE A N 1
ATOM 1911 C CA . ILE A 1 248 ? -8.211 3.853 20.657 1.00 64.75 248 ILE A CA 1
ATOM 1912 C C . ILE A 1 248 ? -9.353 2.921 21.084 1.00 64.75 248 ILE A C 1
ATOM 1914 O O . ILE A 1 248 ? -9.241 1.711 20.891 1.00 64.75 248 ILE A O 1
ATOM 1918 N N . TYR A 1 249 ? -10.459 3.483 21.580 1.00 54.28 249 TYR A N 1
ATOM 1919 C CA . TYR A 1 249 ? -11.646 2.737 21.999 1.00 54.28 249 TYR A CA 1
ATOM 1920 C C . TYR A 1 249 ? -12.639 2.632 20.833 1.00 54.28 249 TYR A C 1
ATOM 1922 O O . TYR A 1 249 ? -13.452 3.530 20.621 1.00 54.28 249 TYR A O 1
ATOM 1930 N N . TRP A 1 250 ? -12.512 1.563 20.049 1.00 45.50 250 TRP A N 1
ATOM 1931 C CA . TRP A 1 250 ? -13.531 1.071 19.119 1.00 45.50 250 TRP A CA 1
ATOM 1932 C C . TRP A 1 250 ? -13.689 -0.423 19.351 1.00 45.50 250 TRP A C 1
ATOM 1934 O O . TRP A 1 250 ? -12.630 -1.090 19.436 1.00 45.50 250 TRP A O 1
#

pLDDT: mean 78.14, std 21.35, range [31.44, 98.25]

Radius of gyration: 28.64 Å; chains: 1; bounding box: 64×95×75 Å

Organism: Actinia tenebrosa (NCBI:txid6105)

Foldseek 3Di:
DPPPVVVVVVVVVVVPPVVVVVVVVVVVVVVVVPPDDDDDDDDPPPPVQAFKAKDWDWDFDQPAQAPVRDGDTDGATDIDIDGDPDDDDDPDGPGADPQWDWAQLEWEWDWDQHNVGTDIDIGRPDIDTGRQAAAKWKDWHKYWYPPPDPLTDIDTLIDIGHDDDPQFDDWAQQEWDWDWRQDPVGTDTDIRGDTIHGHHQKAWHFDKDKDWDWDQDPVVRDTDTDIDIDRQIDIDHDDDPVCPPPHRPD

Sequence (250 aa):
MFRVLVLVLVSLWSLETDSLNILFRQKEVIKQIQKYGVHHPDQDHHTDARPSYCKVSVQKTNIAQGQDLKFIQRGIGKCAKVQSLSSSEEDQPSSCPSHHLCLASKSQLHDISTISGIITASSAVHCTCVDPSQACRRVSSFHTYHAGSYYKTTMDVGRCVGTCAKGQKTCKAVSTTTISVNGPNGAQCVKKITKCACTRTCYRVSHKQLFRTRQFDKTTNSNRTVYRVIDVGKCSGQCYKKRPSSCIYW

Secondary structure (DSSP, 8-state):
--SSHHHHHHHHHSSSSHHHHHHHHHHTTTTTSSS----------------EEEEEEEEEEEEEE-TTS-EEEEEEEEEEEEE--S---SS-PPP--TTSEEEEEEEEEEEEEETTEEEEEEEEEEEEEE-SSSBSEEE--EEEESTTSTT-EEEE--EEE-B--TT--EEEEEEEEEEEEEETTEEEEEEEEEEEEEE-SEEEE--EEEEEEEEEETTTTEEEEEEEEEE--EEEES--TT-GGGGT--